Protein AF-A0AAD8EGA9-F1 (afdb_monomer)

pLDDT: mean 90.14, std 10.56, range [43.75, 97.94]

Sequence (201 aa):
MISPEEFQRQKNQILDGIDLSRKGCIDDPIQELVELINTEDDFVTTSSCSGRVILFCEDIVNGKRKKGCKWLYTTHENVKDDDLLRSIQPNEGNNVLKFEPMILHVQCRTLEKAKLMHTCALESGFRNSGITLGKHGKIILAIRSCMGLEVPLTEDGNTLVSNEYLKYLTKKANEKMEENKTRTERFFSNLKSSVEKKEQE

Solvent-accessible surface area (backbone atoms only — not comparable to full-atom values): 11018 Å² total; per-residue (Å²): 120,52,51,72,69,60,45,48,53,53,41,50,57,53,71,76,43,81,64,84,55,96,80,54,62,81,45,77,94,36,40,69,52,52,52,56,44,51,70,39,92,55,38,29,70,77,48,76,46,63,25,36,42,35,32,30,26,54,46,69,56,93,90,38,74,57,90,75,72,48,71,60,40,76,40,77,61,78,68,51,59,68,60,56,62,70,42,64,50,31,81,58,39,24,31,31,42,35,38,43,52,38,38,40,33,32,40,28,46,45,70,68,60,40,49,51,55,48,50,34,33,41,79,27,64,22,72,64,38,50,77,45,81,49,74,91,54,41,33,37,37,36,44,27,52,85,64,70,46,76,44,79,42,20,52,93,53,35,70,80,62,53,75,69,53,49,45,52,48,36,52,55,49,32,54,49,52,52,54,40,48,54,32,48,54,45,27,44,52,46,44,51,57,62,53,58,55,60,79,78,108

InterPro domains:
  IPR003827 tRNA wybutosine-synthesizing protein [PF02676] (10-192)
  IPR036602 tRNA wybutosine-synthesizing-like superfamily [G3DSA:3.30.1960.10] (2-195)
  IPR036602 tRNA wybutosine-synthesizing-like superfamily [SSF111278] (6-191)

Radius of gyration: 19.53 Å; Cα contacts (8 Å, |Δi|>4): 344; chains: 1; bounding box: 46×28×62 Å

Structure (mmCIF, N/CA/C/O backbone):
data_AF-A0AAD8EGA9-F1
#
_entry.id   AF-A0AAD8EGA9-F1
#
loop_
_atom_site.group_PDB
_atom_site.id
_atom_site.type_symbol
_atom_site.label_atom_id
_atom_site.label_alt_id
_atom_site.label_comp_id
_atom_site.label_asym_id
_atom_site.label_entity_id
_atom_site.label_seq_id
_atom_site.pdbx_PDB_ins_code
_atom_site.Cartn_x
_atom_site.Cartn_y
_atom_site.Cartn_z
_atom_site.occupancy
_atom_site.B_iso_or_equiv
_atom_site.auth_seq_id
_atom_site.auth_comp_id
_atom_site.auth_asym_id
_atom_site.auth_atom_id
_atom_site.pdbx_PDB_model_num
ATOM 1 N N . MET A 1 1 ? -23.172 6.600 18.211 1.00 68.62 1 MET A N 1
ATOM 2 C CA . MET A 1 1 ? -22.097 5.609 17.981 1.00 68.62 1 MET A CA 1
ATOM 3 C C . MET A 1 1 ? -22.755 4.271 17.693 1.00 68.62 1 MET A C 1
ATOM 5 O O . MET A 1 1 ? -23.866 4.072 18.169 1.00 68.62 1 MET A O 1
ATOM 9 N N . ILE A 1 2 ? -22.140 3.418 16.872 1.00 85.44 2 ILE A N 1
ATOM 10 C CA . ILE A 1 2 ? -22.698 2.104 16.515 1.00 85.44 2 ILE A CA 1
ATOM 11 C C . ILE A 1 2 ? -22.631 1.191 17.753 1.00 85.44 2 ILE A C 1
ATOM 13 O O . ILE A 1 2 ? -21.631 1.221 18.474 1.00 85.44 2 ILE A O 1
ATOM 17 N N . SER A 1 3 ? -23.695 0.433 18.042 1.00 89.69 3 SER A N 1
ATOM 18 C CA . SER A 1 3 ? -23.687 -0.522 19.158 1.00 89.69 3 SER A CA 1
ATOM 19 C C . SER A 1 3 ? -22.729 -1.689 18.868 1.00 89.69 3 SER A C 1
ATOM 21 O O . SER A 1 3 ? -22.479 -1.988 17.700 1.00 89.69 3 SER A O 1
ATOM 23 N N . PRO A 1 4 ? -22.186 -2.370 19.895 1.00 92.38 4 PRO A N 1
ATOM 24 C CA . PRO A 1 4 ? -21.345 -3.553 19.690 1.00 92.38 4 PRO A CA 1
ATOM 25 C C . PRO A 1 4 ? -22.005 -4.621 18.807 1.00 92.38 4 PRO A C 1
ATOM 27 O O . PRO A 1 4 ? -21.390 -5.090 17.857 1.00 92.38 4 PRO A O 1
ATOM 30 N N . GLU A 1 5 ? -23.282 -4.924 19.045 1.00 93.12 5 GLU A N 1
ATOM 31 C CA . GLU A 1 5 ? -24.051 -5.912 18.272 1.00 93.12 5 GLU A CA 1
ATOM 32 C C . GLU A 1 5 ? -24.205 -5.518 16.796 1.00 93.12 5 GLU A C 1
ATOM 34 O O . GLU A 1 5 ? -24.007 -6.333 15.895 1.00 93.12 5 GLU A O 1
ATOM 39 N N . GLU A 1 6 ? -24.525 -4.247 16.536 1.00 92.81 6 GLU A N 1
ATOM 40 C CA . GLU A 1 6 ? -24.660 -3.728 15.175 1.00 92.81 6 GLU A CA 1
ATOM 41 C C . GLU A 1 6 ? -23.317 -3.762 14.440 1.00 92.81 6 GLU A C 1
ATOM 43 O O . GLU A 1 6 ? -23.258 -4.139 13.269 1.00 92.81 6 GLU A O 1
ATOM 48 N N . PHE A 1 7 ? -22.230 -3.399 15.125 1.00 94.75 7 PHE A N 1
ATOM 49 C CA . PHE A 1 7 ? -20.890 -3.458 14.554 1.00 94.75 7 PHE A CA 1
ATOM 50 C C . PHE A 1 7 ? -20.480 -4.896 14.243 1.00 94.75 7 PHE A C 1
ATOM 52 O O . PHE A 1 7 ? -20.003 -5.155 13.142 1.00 94.75 7 PHE A O 1
ATOM 59 N N . GLN A 1 8 ? -20.728 -5.836 15.159 1.00 94.62 8 GLN A N 1
ATOM 60 C CA . GLN A 1 8 ? -20.412 -7.245 14.948 1.00 94.62 8 GLN A CA 1
ATOM 61 C C . GLN A 1 8 ? -21.170 -7.817 13.747 1.00 94.62 8 GLN A C 1
ATOM 63 O O . GLN A 1 8 ? -20.594 -8.534 12.930 1.00 94.62 8 GLN A O 1
ATOM 68 N N . ARG A 1 9 ? -22.446 -7.446 13.577 1.00 94.00 9 ARG A N 1
ATOM 69 C CA . ARG A 1 9 ? -23.220 -7.827 12.390 1.00 94.00 9 ARG A CA 1
ATOM 70 C C . ARG A 1 9 ? -22.583 -7.298 11.104 1.00 94.00 9 ARG A C 1
ATOM 72 O O . ARG A 1 9 ? -22.464 -8.046 10.139 1.00 94.00 9 ARG A O 1
ATOM 79 N N . GLN A 1 10 ? -22.168 -6.030 11.086 1.00 93.06 10 GLN A N 1
ATOM 80 C CA . GLN A 1 10 ? -21.488 -5.433 9.929 1.00 93.06 10 GLN A CA 1
ATOM 81 C C . GLN A 1 10 ? -20.131 -6.092 9.660 1.00 93.06 10 GLN A C 1
ATOM 83 O O . GLN A 1 10 ? -19.791 -6.333 8.505 1.00 93.06 10 GLN A O 1
ATOM 88 N N . LYS A 1 11 ? -19.374 -6.407 10.714 1.00 95.00 11 LYS A N 1
ATOM 89 C CA . LYS A 1 11 ? -18.094 -7.111 10.635 1.00 95.00 11 LYS A CA 1
ATOM 90 C C . LYS A 1 11 ? -18.261 -8.486 9.992 1.00 95.00 11 LYS A C 1
ATOM 92 O O . LYS A 1 11 ? -17.593 -8.751 9.000 1.00 95.00 11 LYS A O 1
ATOM 97 N N . ASN A 1 12 ? -19.204 -9.299 10.468 1.00 93.94 12 ASN A N 1
ATOM 98 C CA . ASN A 1 12 ? -19.485 -10.613 9.883 1.00 93.94 12 ASN A CA 1
ATOM 99 C C . ASN A 1 12 ? -19.883 -10.493 8.404 1.00 93.94 12 ASN A C 1
ATOM 101 O O . ASN A 1 12 ? -19.319 -11.177 7.565 1.00 93.94 12 ASN A O 1
ATOM 105 N N . GLN A 1 13 ? -20.757 -9.541 8.054 1.00 93.31 13 GLN A N 1
ATOM 106 C CA . GLN A 1 13 ? -21.137 -9.301 6.654 1.00 93.31 13 GLN A CA 1
ATOM 107 C C . GLN A 1 13 ? -19.953 -8.946 5.744 1.00 93.31 13 GLN A C 1
ATOM 109 O O . GLN A 1 13 ? -19.972 -9.285 4.564 1.00 93.31 13 GLN A O 1
ATOM 114 N N . ILE A 1 14 ? -18.953 -8.226 6.261 1.00 92.50 14 ILE A N 1
ATOM 115 C CA . ILE A 1 14 ? -17.747 -7.877 5.501 1.00 92.50 14 ILE A CA 1
ATOM 116 C C . ILE A 1 14 ? -16.839 -9.100 5.347 1.00 92.50 14 ILE A C 1
ATOM 118 O O . ILE A 1 14 ? -16.346 -9.337 4.248 1.00 92.50 14 ILE A O 1
ATOM 122 N N . LEU A 1 15 ? -16.635 -9.867 6.421 1.00 91.94 15 LEU A N 1
ATOM 123 C CA . LEU A 1 15 ? -15.761 -11.046 6.425 1.00 91.94 15 LEU A CA 1
ATOM 124 C C . LEU A 1 15 ? -16.333 -12.216 5.610 1.00 91.94 15 LEU A C 1
ATOM 126 O O . LEU A 1 15 ? -15.569 -12.931 4.972 1.00 91.94 15 LEU A O 1
ATOM 130 N N . ASP A 1 16 ? -17.658 -12.363 5.576 1.00 91.25 16 ASP A N 1
ATOM 131 C CA . ASP 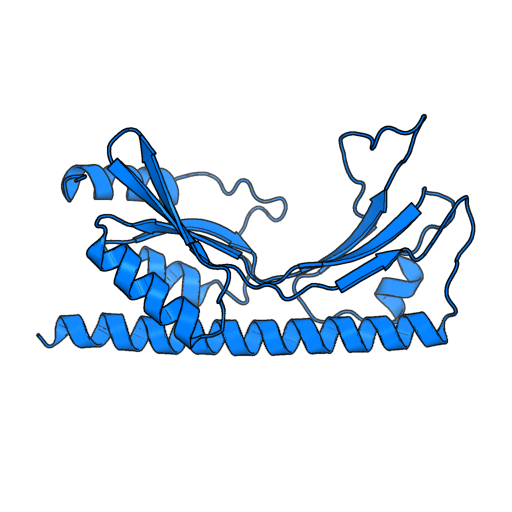A 1 16 ? -18.367 -13.346 4.742 1.00 91.25 16 ASP A CA 1
ATOM 132 C C . ASP A 1 16 ? -18.458 -12.908 3.264 1.00 91.25 16 ASP A C 1
ATOM 134 O O . ASP A 1 16 ? -18.928 -13.655 2.401 1.00 91.25 16 ASP A O 1
ATOM 138 N N . GLY A 1 17 ? -18.062 -11.668 2.965 1.00 85.94 17 GLY A N 1
ATOM 139 C CA . GLY A 1 17 ? -18.082 -11.102 1.625 1.00 85.94 17 GLY A CA 1
ATOM 140 C C . GLY A 1 17 ? -17.042 -11.730 0.696 1.00 85.94 17 GLY A C 1
ATOM 141 O O . GLY A 1 17 ? -16.005 -12.236 1.115 1.00 85.94 17 GLY A O 1
ATOM 142 N N . ILE A 1 18 ? -17.303 -11.655 -0.610 1.00 82.12 18 ILE A N 1
ATOM 143 C CA . ILE A 1 18 ? -16.347 -12.087 -1.636 1.00 82.12 18 ILE A CA 1
ATOM 144 C C . ILE A 1 18 ? -15.268 -11.011 -1.800 1.00 82.12 18 ILE A C 1
ATOM 146 O O . ILE A 1 18 ? -15.584 -9.822 -1.880 1.00 82.12 18 ILE A O 1
ATOM 150 N N . ASP A 1 19 ? -14.005 -11.425 -1.909 1.00 80.50 19 ASP A N 1
ATOM 151 C CA . ASP A 1 19 ? -12.897 -10.527 -2.229 1.00 80.50 19 ASP A CA 1
ATOM 152 C C . ASP A 1 19 ? -13.083 -9.918 -3.632 1.00 80.50 19 ASP A C 1
ATOM 154 O O . ASP A 1 19 ? -13.113 -10.614 -4.648 1.00 80.50 19 ASP A O 1
ATOM 158 N N . LEU A 1 20 ? -13.236 -8.592 -3.678 1.00 81.44 20 LEU A N 1
ATOM 159 C CA . LEU A 1 20 ? -13.458 -7.823 -4.908 1.00 81.44 20 LEU A CA 1
ATOM 160 C C . LEU A 1 20 ? -12.156 -7.315 -5.550 1.00 81.44 20 LEU A C 1
ATOM 162 O O . LEU A 1 20 ? -12.199 -6.587 -6.548 1.00 81.44 20 LEU A O 1
ATOM 166 N N . SER A 1 21 ? -10.995 -7.624 -4.970 1.00 79.50 21 SER A N 1
ATOM 167 C CA . SER A 1 21 ? -9.699 -7.286 -5.550 1.00 79.50 21 SER A CA 1
ATOM 168 C C . SER A 1 21 ? -9.471 -8.056 -6.854 1.00 79.50 21 SER A C 1
ATOM 170 O O . SER A 1 21 ? -10.045 -9.113 -7.102 1.00 79.50 21 SER A O 1
ATOM 172 N N . ARG A 1 22 ? -8.578 -7.548 -7.713 1.00 75.12 22 ARG A N 1
ATOM 173 C CA . ARG A 1 22 ? -8.198 -8.262 -8.946 1.00 75.12 22 ARG A CA 1
ATOM 174 C C . ARG A 1 22 ? -7.492 -9.594 -8.668 1.00 75.12 22 ARG A C 1
ATOM 176 O O . ARG A 1 22 ? -7.529 -10.463 -9.530 1.00 75.12 22 ARG A O 1
ATOM 183 N N . LYS A 1 23 ? -6.829 -9.718 -7.510 1.00 78.62 23 LYS A N 1
ATOM 184 C CA . LYS A 1 23 ? -6.154 -10.947 -7.074 1.00 78.62 23 LYS A CA 1
ATOM 185 C C . LYS A 1 23 ? -7.173 -11.975 -6.566 1.00 78.62 23 LYS A C 1
ATOM 187 O O . LYS A 1 23 ? -6.957 -13.167 -6.743 1.00 78.62 23 LYS A O 1
ATOM 192 N N . GLY A 1 24 ? -8.286 -11.511 -5.989 1.00 79.94 24 GLY A N 1
ATOM 193 C CA . GLY A 1 24 ? -9.326 -12.360 -5.401 1.00 79.94 24 GLY A CA 1
ATOM 194 C C . GLY A 1 24 ? -8.915 -12.993 -4.069 1.00 79.94 24 GLY A C 1
ATOM 195 O O . GLY A 1 24 ? -9.603 -13.889 -3.587 1.00 79.94 24 GLY A O 1
ATOM 196 N N . CYS A 1 25 ? -7.793 -12.557 -3.496 1.00 83.38 25 CYS A N 1
ATOM 197 C CA . CYS A 1 25 ? -7.356 -12.915 -2.157 1.00 83.38 25 CYS A CA 1
ATOM 198 C C . CYS A 1 25 ? -6.483 -11.807 -1.554 1.00 83.38 25 CYS A C 1
ATOM 200 O O . CYS A 1 25 ? -5.950 -10.947 -2.265 1.00 83.38 25 CYS A O 1
ATOM 202 N N . ILE A 1 26 ? -6.299 -11.879 -0.235 1.00 85.88 26 ILE A N 1
ATOM 203 C CA . ILE A 1 26 ? -5.398 -11.008 0.521 1.00 85.88 26 ILE A CA 1
ATOM 204 C C . ILE A 1 26 ? -3.950 -11.215 0.043 1.00 85.88 26 ILE A C 1
ATOM 206 O O . ILE A 1 26 ? -3.543 -12.298 -0.387 1.00 85.88 26 ILE A O 1
ATOM 210 N N . ASP A 1 27 ? -3.158 -10.147 0.091 1.00 86.62 27 ASP A N 1
ATOM 211 C CA . ASP A 1 27 ? -1.734 -10.212 -0.212 1.00 86.62 27 ASP A CA 1
ATOM 212 C C . ASP A 1 27 ? -0.967 -10.888 0.931 1.00 86.62 27 ASP A C 1
ATOM 214 O O . ASP A 1 27 ? -1.004 -10.411 2.065 1.00 86.62 27 ASP A O 1
ATOM 218 N N . ASP A 1 28 ? -0.231 -11.954 0.613 1.00 87.81 28 ASP A N 1
ATOM 219 C CA . ASP A 1 28 ? 0.552 -12.763 1.553 1.00 87.81 28 ASP A CA 1
ATOM 220 C C . ASP A 1 28 ? 1.413 -11.901 2.509 1.00 87.81 28 ASP A C 1
ATOM 222 O O . ASP A 1 28 ? 1.370 -12.148 3.715 1.00 87.81 28 ASP A O 1
ATOM 226 N N . PRO A 1 29 ? 2.100 -10.819 2.060 1.00 89.81 29 PRO A N 1
ATOM 227 C CA . PRO A 1 29 ? 2.912 -9.978 2.949 1.00 89.81 29 PRO A CA 1
ATOM 228 C C . PRO A 1 29 ? 2.148 -9.239 4.058 1.00 89.81 29 PRO A C 1
ATOM 230 O O . PRO A 1 29 ? 2.772 -8.732 4.986 1.00 89.81 29 PRO A O 1
ATOM 233 N N . ILE A 1 30 ? 0.822 -9.111 3.954 1.00 94.06 30 ILE A N 1
ATOM 234 C CA . ILE A 1 30 ? -0.017 -8.432 4.956 1.00 94.06 30 ILE A CA 1
ATOM 235 C C . ILE A 1 30 ? -1.091 -9.341 5.545 1.00 94.06 30 ILE A C 1
ATOM 237 O O . ILE A 1 30 ? -1.948 -8.853 6.281 1.00 94.06 30 ILE A O 1
ATOM 241 N N . GLN A 1 31 ? -1.061 -10.638 5.239 1.00 94.00 31 GLN A N 1
ATOM 242 C CA . GLN A 1 31 ? -2.071 -11.581 5.701 1.00 94.00 31 GLN A CA 1
ATOM 243 C C . GLN A 1 31 ? -2.181 -11.578 7.232 1.00 94.00 31 GLN A C 1
ATOM 245 O O . GLN A 1 31 ? -3.258 -11.304 7.757 1.00 94.00 31 GLN A O 1
ATOM 250 N N . GLU A 1 32 ? -1.064 -11.748 7.945 1.00 94.94 32 GLU A N 1
ATOM 251 C CA . GLU A 1 32 ? -1.043 -11.740 9.418 1.00 94.94 32 GLU A CA 1
ATOM 252 C C . GLU A 1 32 ? -1.551 -10.416 10.010 1.00 94.94 32 GLU A C 1
ATOM 254 O O . GLU A 1 32 ? -2.235 -10.393 11.033 1.00 94.94 32 GLU A O 1
ATOM 259 N N . LEU A 1 33 ? -1.253 -9.289 9.357 1.00 96.25 33 LEU A N 1
ATOM 260 C CA . LEU A 1 33 ? -1.732 -7.976 9.785 1.00 96.25 33 LEU A CA 1
ATOM 261 C C . LEU A 1 33 ? -3.250 -7.850 9.626 1.00 96.25 33 LEU A C 1
ATOM 263 O O . LEU A 1 33 ? -3.921 -7.324 10.514 1.00 96.25 33 LEU A O 1
ATOM 267 N N . VAL A 1 34 ? -3.792 -8.313 8.500 1.00 96.00 34 VAL A N 1
ATOM 268 C CA . VAL A 1 34 ? -5.235 -8.305 8.241 1.00 96.00 34 VAL A CA 1
ATOM 269 C C . VAL A 1 34 ? -5.958 -9.236 9.216 1.00 96.00 34 VAL A C 1
ATOM 271 O O . VAL A 1 34 ? -6.985 -8.849 9.773 1.00 96.00 34 VAL A O 1
ATOM 274 N N . GLU A 1 35 ? -5.405 -10.418 9.482 1.00 95.19 35 GLU A N 1
ATOM 275 C CA . GLU A 1 35 ? -5.934 -11.376 10.458 1.00 95.19 35 GLU A CA 1
ATOM 276 C C . GLU A 1 35 ? -5.925 -10.808 11.882 1.00 95.19 35 GLU A C 1
ATOM 278 O O . GLU A 1 35 ? -6.952 -10.866 12.562 1.00 95.19 35 GLU A O 1
ATOM 283 N N . LEU A 1 36 ? -4.827 -10.173 12.311 1.00 95.44 36 LEU A N 1
ATOM 284 C CA . LEU A 1 36 ? -4.750 -9.483 13.602 1.00 95.44 36 LEU A CA 1
ATOM 285 C C . LEU A 1 36 ? -5.851 -8.422 13.722 1.00 95.44 36 LEU A C 1
ATOM 287 O O . LEU A 1 36 ? -6.603 -8.418 14.692 1.00 95.44 36 LEU A O 1
ATOM 291 N N . ILE A 1 37 ? -5.989 -7.547 12.718 1.00 96.56 37 ILE A N 1
ATOM 292 C CA . ILE A 1 37 ? -7.017 -6.494 12.720 1.00 96.56 37 ILE A CA 1
ATOM 293 C C . ILE A 1 37 ? -8.424 -7.097 12.792 1.00 96.56 37 ILE A C 1
ATOM 295 O O . ILE A 1 37 ? -9.274 -6.573 13.505 1.00 96.56 37 ILE A O 1
ATOM 299 N N . ASN A 1 38 ? -8.690 -8.170 12.048 1.00 95.94 38 ASN A N 1
ATOM 300 C CA . ASN A 1 38 ? -10.019 -8.776 11.979 1.00 95.94 38 ASN A CA 1
ATOM 301 C C . ASN A 1 38 ? -10.349 -9.667 13.178 1.00 95.94 38 ASN A C 1
ATOM 303 O O . ASN A 1 38 ? -11.527 -9.939 13.406 1.00 95.94 38 ASN A O 1
ATOM 307 N N . THR A 1 39 ? -9.360 -10.089 13.963 1.00 94.88 39 THR A N 1
ATOM 308 C CA . THR A 1 39 ? -9.599 -10.808 15.222 1.00 94.88 39 THR A CA 1
ATOM 309 C C . THR A 1 39 ? -10.158 -9.865 16.292 1.00 94.88 39 THR A C 1
ATOM 311 O O . THR A 1 39 ? -11.046 -10.249 17.042 1.00 94.88 39 THR A O 1
ATOM 314 N N . GLU A 1 40 ? -9.763 -8.592 16.275 1.00 94.81 40 GLU A N 1
ATOM 315 C CA . GLU A 1 40 ? -10.217 -7.577 17.231 1.00 94.81 40 GLU A CA 1
ATOM 316 C C . GLU A 1 40 ? -11.690 -7.173 17.065 1.00 94.81 40 GLU A C 1
ATOM 318 O O . GLU A 1 40 ? -12.111 -6.743 15.990 1.00 94.81 40 GLU A O 1
ATOM 323 N N . ASP A 1 41 ? -12.471 -7.177 18.146 1.00 93.69 41 ASP A N 1
ATOM 324 C CA . ASP A 1 41 ? -13.911 -6.841 18.142 1.00 93.69 41 ASP A CA 1
ATOM 325 C C . ASP A 1 41 ? -14.241 -5.430 17.630 1.00 93.69 41 ASP A C 1
ATOM 327 O O . ASP A 1 41 ? -15.351 -5.157 17.172 1.00 93.69 41 ASP A O 1
ATOM 331 N N . ASP A 1 42 ? -13.276 -4.514 17.694 1.00 95.31 42 ASP A N 1
ATOM 332 C CA . ASP A 1 42 ? -13.479 -3.097 17.393 1.00 95.31 42 ASP A CA 1
ATOM 333 C C . ASP A 1 42 ? -13.086 -2.687 15.975 1.00 95.31 42 ASP A C 1
ATOM 335 O O . ASP A 1 42 ? -13.235 -1.509 15.613 1.00 95.31 42 ASP A O 1
ATOM 339 N N . PHE A 1 43 ? -12.591 -3.635 15.180 1.00 96.50 43 PHE A N 1
ATOM 340 C CA . PHE A 1 43 ? -12.045 -3.383 13.857 1.00 96.50 43 PHE A CA 1
ATOM 341 C C . PHE A 1 43 ? -12.512 -4.420 12.834 1.00 96.50 43 PHE A C 1
ATOM 343 O O . PHE A 1 43 ? -12.804 -5.572 13.147 1.00 96.50 43 PHE A O 1
ATOM 350 N N . VAL A 1 44 ? -12.587 -3.984 11.577 1.00 97.12 44 VAL A N 1
ATOM 351 C CA . VAL A 1 44 ? -12.719 -4.876 10.424 1.00 97.12 44 VAL A CA 1
ATOM 352 C C . VAL A 1 44 ? -12.101 -4.232 9.188 1.00 97.12 44 VAL A C 1
ATOM 354 O O . VAL A 1 44 ? -12.363 -3.066 8.877 1.00 97.12 44 VAL A O 1
ATOM 357 N N . THR A 1 45 ? -11.259 -4.966 8.467 1.00 96.81 45 THR A N 1
ATOM 358 C CA . THR A 1 45 ? -10.695 -4.522 7.191 1.00 96.81 45 THR A CA 1
ATOM 359 C C . THR A 1 45 ? -11.763 -4.565 6.103 1.00 96.81 45 THR A C 1
ATOM 361 O O . THR A 1 45 ? -12.416 -5.580 5.904 1.00 96.81 45 THR A O 1
ATOM 364 N N . THR A 1 46 ? -11.921 -3.470 5.366 1.00 94.31 46 THR A N 1
ATOM 365 C CA . THR A 1 46 ? -12.866 -3.350 4.237 1.00 94.31 46 THR A CA 1
ATOM 366 C C . THR A 1 46 ? -12.180 -3.422 2.875 1.00 94.31 46 THR A C 1
ATOM 368 O O . THR A 1 46 ? -12.822 -3.712 1.872 1.00 94.31 46 THR A O 1
ATOM 371 N N . SER A 1 47 ? -10.879 -3.133 2.829 1.00 92.50 47 SER A N 1
ATOM 372 C CA . SER A 1 47 ? -10.025 -3.337 1.658 1.00 92.50 47 SER A CA 1
ATOM 373 C C . SER A 1 47 ? -8.560 -3.261 2.077 1.00 92.50 47 SER A C 1
ATOM 375 O O . SER A 1 47 ? -8.228 -2.462 2.963 1.00 92.50 47 SER A O 1
ATOM 377 N N . SER A 1 48 ? -7.695 -3.991 1.384 1.00 93.69 48 SER A N 1
ATOM 378 C CA . SER A 1 48 ? -6.261 -4.035 1.657 1.00 93.69 48 SER A CA 1
ATOM 379 C C . SER A 1 48 ? -5.440 -4.224 0.381 1.00 93.69 48 SER A C 1
ATOM 381 O O . SER A 1 48 ? -5.909 -4.838 -0.573 1.00 93.69 48 SER A O 1
ATOM 383 N N . CYS A 1 49 ? -4.216 -3.701 0.368 1.00 94.00 49 CYS A N 1
ATOM 384 C CA . CYS A 1 49 ? -3.172 -4.029 -0.605 1.00 94.00 49 CYS A CA 1
ATOM 385 C C . CYS A 1 49 ? -1.814 -3.859 0.078 1.00 94.00 49 CYS A C 1
ATOM 387 O O . CYS A 1 49 ? -1.609 -2.846 0.755 1.00 94.00 49 CYS A O 1
ATOM 389 N N . SER A 1 50 ? -0.900 -4.819 -0.090 1.00 94.44 50 SER A N 1
ATOM 390 C CA . SER A 1 50 ? 0.433 -4.797 0.541 1.00 94.44 50 SER A CA 1
ATOM 391 C C . SER A 1 50 ? 1.369 -3.737 -0.043 1.00 94.44 50 SER A C 1
ATOM 393 O O . SER A 1 50 ? 2.372 -3.383 0.572 1.00 94.44 50 SER A O 1
ATOM 395 N N . GLY A 1 51 ? 1.019 -3.185 -1.201 1.00 94.38 51 GLY A N 1
ATOM 396 C CA . GLY A 1 51 ? 1.884 -2.352 -2.022 1.00 94.38 51 GLY A CA 1
ATOM 397 C C . GLY A 1 51 ? 2.299 -3.106 -3.279 1.00 94.38 51 GLY A C 1
ATOM 398 O O . GLY A 1 51 ? 2.377 -4.331 -3.296 1.00 94.38 51 GLY A O 1
ATOM 399 N N . ARG A 1 52 ? 2.497 -2.375 -4.369 1.00 94.75 52 ARG A N 1
ATOM 400 C CA . ARG A 1 52 ? 2.696 -2.970 -5.688 1.00 94.75 52 ARG A CA 1
ATOM 401 C C . ARG A 1 52 ? 3.517 -2.093 -6.601 1.00 94.75 52 ARG A C 1
ATOM 403 O O . ARG A 1 52 ? 3.463 -0.864 -6.526 1.00 94.75 52 ARG A O 1
ATOM 410 N N . VAL A 1 53 ? 4.188 -2.747 -7.535 1.00 96.31 53 VAL A N 1
ATOM 411 C CA . VAL A 1 53 ? 4.726 -2.109 -8.730 1.00 96.31 53 VAL A CA 1
ATOM 412 C C . VAL A 1 53 ? 3.881 -2.535 -9.919 1.00 96.31 53 VAL A C 1
ATOM 414 O O . VAL A 1 53 ? 3.639 -3.723 -10.124 1.00 96.31 53 VAL A O 1
ATOM 417 N N . ILE A 1 54 ? 3.422 -1.559 -10.694 1.00 94.94 54 ILE A N 1
ATOM 418 C CA . ILE A 1 54 ? 2.600 -1.764 -11.882 1.00 94.94 54 ILE A CA 1
ATOM 419 C C . ILE A 1 54 ? 3.259 -1.057 -13.059 1.00 94.94 54 ILE A C 1
ATOM 421 O O . ILE A 1 54 ? 3.678 0.092 -12.943 1.00 94.94 54 ILE A O 1
ATOM 425 N N . LEU A 1 55 ? 3.284 -1.726 -14.205 1.00 94.44 55 LEU A N 1
ATOM 426 C CA . LEU A 1 55 ? 3.448 -1.088 -15.503 1.00 94.44 55 LEU A CA 1
ATOM 427 C C . LEU A 1 55 ? 2.090 -1.081 -16.196 1.00 94.44 55 LEU A C 1
ATOM 429 O O . LEU A 1 55 ? 1.473 -2.138 -16.361 1.00 94.44 55 LEU A O 1
ATOM 433 N N . PHE A 1 56 ? 1.615 0.089 -16.598 1.00 92.12 56 PHE A N 1
ATOM 434 C CA . PHE A 1 56 ? 0.322 0.212 -17.259 1.00 92.12 56 PHE A CA 1
ATOM 435 C C . PHE A 1 56 ? 0.356 1.178 -18.435 1.00 92.12 56 PHE A C 1
ATOM 437 O O . PHE A 1 56 ? 1.186 2.081 -18.470 1.00 92.12 56 PHE A O 1
ATOM 444 N N . CYS A 1 57 ? -0.573 0.996 -19.370 1.00 89.06 57 CYS A N 1
ATOM 445 C CA . CYS A 1 57 ? -0.753 1.877 -20.518 1.00 89.06 57 CYS A CA 1
ATOM 446 C C . CYS A 1 57 ? -1.737 3.001 -20.175 1.00 89.06 57 CYS A C 1
ATOM 448 O O . CYS A 1 57 ? -2.914 2.745 -19.888 1.00 89.06 57 CYS A O 1
ATOM 450 N N . GLU A 1 58 ? -1.283 4.249 -20.260 1.00 81.62 58 GLU A N 1
ATOM 451 C CA . GLU A 1 58 ? -2.156 5.410 -20.387 1.00 81.62 58 GLU A CA 1
ATOM 452 C C . GLU A 1 58 ? -2.529 5.614 -21.859 1.00 81.62 58 GLU A C 1
ATOM 454 O O . GLU A 1 58 ? -1.813 6.241 -22.635 1.00 81.62 58 GLU A O 1
ATOM 459 N N . ASP A 1 59 ? -3.697 5.104 -22.245 1.00 70.56 59 ASP A N 1
ATOM 460 C CA . ASP A 1 59 ? -4.312 5.439 -23.528 1.00 70.56 59 ASP A CA 1
ATOM 461 C C . ASP A 1 59 ? -4.883 6.867 -23.460 1.00 70.56 59 ASP A C 1
ATOM 463 O O . ASP A 1 59 ? -5.987 7.087 -22.935 1.00 70.56 59 ASP A O 1
ATOM 467 N N . ILE A 1 60 ? -4.158 7.843 -24.011 1.00 63.00 60 ILE A N 1
ATOM 468 C CA . ILE A 1 60 ? -4.684 9.188 -24.271 1.00 63.00 60 ILE A CA 1
ATOM 469 C C . ILE A 1 60 ? -5.259 9.202 -25.690 1.00 63.00 60 ILE A C 1
ATOM 471 O O . ILE A 1 60 ? -4.548 9.405 -26.667 1.00 63.00 60 ILE A O 1
ATOM 475 N N . VAL A 1 61 ? -6.573 9.007 -25.821 1.00 57.78 61 VAL A N 1
ATOM 476 C CA . VAL A 1 61 ? -7.266 9.183 -27.109 1.00 57.78 61 VAL A CA 1
ATOM 477 C C . VAL A 1 61 ? -8.047 10.491 -27.060 1.00 57.78 61 VAL A C 1
ATOM 479 O O . VAL A 1 61 ? -8.921 10.665 -26.211 1.00 57.78 61 VAL A O 1
ATOM 482 N N . ASN A 1 62 ? -7.739 11.427 -27.964 1.00 52.72 62 ASN A N 1
ATOM 483 C CA . ASN A 1 62 ? -8.396 12.741 -28.059 1.00 52.72 62 ASN A CA 1
ATOM 484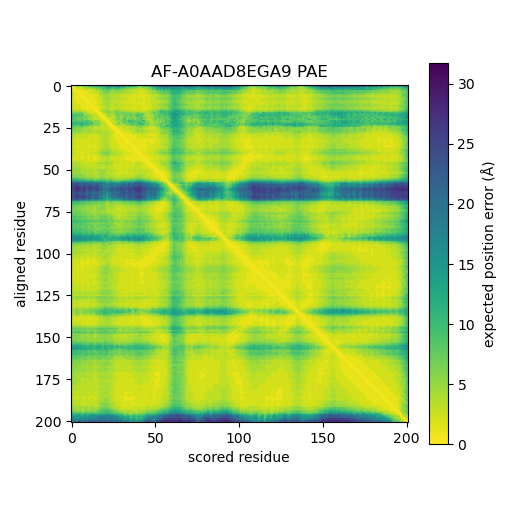 C C . ASN A 1 62 ? -8.399 13.533 -26.732 1.00 52.72 62 ASN A C 1
ATOM 486 O O . ASN A 1 62 ? -9.419 14.105 -26.342 1.00 52.72 62 ASN A O 1
ATOM 490 N N . GLY A 1 63 ? -7.282 13.517 -25.994 1.00 55.75 63 GLY A N 1
ATOM 491 C CA . GLY A 1 63 ? -7.139 14.240 -24.721 1.00 55.75 63 GLY A CA 1
ATOM 492 C C . GLY A 1 63 ? -7.963 13.670 -23.557 1.00 55.75 63 GLY A C 1
ATOM 493 O O . GLY A 1 63 ? -8.044 14.295 -22.500 1.00 55.75 63 GLY A O 1
ATOM 494 N N . LYS A 1 64 ? -8.582 12.492 -23.721 1.00 53.16 64 LYS A N 1
ATOM 495 C CA . LYS A 1 64 ? -9.314 11.793 -22.659 1.00 53.16 64 LYS A CA 1
ATOM 496 C C . LYS A 1 64 ? -8.645 10.457 -22.357 1.00 53.16 64 LYS A C 1
ATOM 498 O O . LYS A 1 64 ? -8.487 9.619 -23.241 1.00 53.16 64 LYS A O 1
ATOM 503 N N . ARG A 1 65 ? -8.310 10.245 -21.081 1.00 59.97 65 ARG A N 1
ATOM 504 C CA . ARG A 1 65 ? -7.868 8.941 -20.569 1.00 59.97 65 ARG A CA 1
ATOM 505 C C . ARG A 1 65 ? -8.992 7.922 -20.771 1.00 59.97 65 ARG A C 1
ATOM 507 O O . ARG A 1 65 ? -10.100 8.128 -20.261 1.00 59.97 65 ARG A O 1
ATOM 514 N N . LYS A 1 66 ? -8.743 6.839 -21.516 1.00 59.19 66 LYS A N 1
ATOM 515 C CA . LYS A 1 66 ? -9.724 5.747 -21.640 1.00 59.19 66 LYS A CA 1
ATOM 516 C C . LYS A 1 66 ? -10.016 5.130 -20.269 1.00 59.19 66 LYS A C 1
ATOM 518 O O . LYS A 1 66 ? -9.128 4.936 -19.441 1.00 59.19 66 LYS A O 1
ATOM 523 N N . LYS A 1 67 ? -11.285 4.780 -20.037 1.00 52.41 67 LYS A N 1
ATOM 524 C CA . LYS A 1 67 ? -11.685 3.971 -18.878 1.00 52.41 67 LYS A CA 1
ATOM 525 C C . LYS A 1 67 ? -11.219 2.534 -19.109 1.00 52.41 67 LYS A C 1
ATOM 527 O O . LYS A 1 67 ? -11.676 1.900 -20.052 1.00 52.41 67 LYS A O 1
ATOM 532 N N . GLY A 1 68 ? -10.342 2.041 -18.239 1.00 60.91 68 GLY A N 1
ATOM 533 C CA . GLY A 1 68 ? -9.745 0.709 -18.361 1.00 60.91 68 GLY A CA 1
ATOM 534 C C . GLY A 1 68 ? -8.255 0.811 -18.647 1.00 60.91 68 GLY A C 1
ATOM 535 O O . GLY A 1 68 ? -7.811 0.593 -19.764 1.00 60.91 68 GLY A O 1
ATOM 536 N N . CYS A 1 69 ? -7.495 1.183 -17.621 1.00 72.25 69 CYS A N 1
ATOM 537 C CA . CYS A 1 69 ? -6.042 1.205 -17.670 1.00 72.25 69 CYS A CA 1
ATOM 538 C C . CYS A 1 69 ? -5.521 -0.234 -17.863 1.00 72.25 69 CYS A C 1
ATOM 540 O O . CYS A 1 69 ? -5.755 -1.087 -16.995 1.00 72.25 69 CYS A O 1
ATOM 542 N N . LYS A 1 70 ? -4.894 -0.523 -19.012 1.00 86.44 70 LYS A N 1
ATOM 543 C CA . LYS A 1 70 ? -4.347 -1.851 -19.336 1.00 86.44 70 LYS A CA 1
ATOM 544 C C . LYS A 1 70 ? -3.087 -2.069 -18.505 1.00 86.44 70 LYS A C 1
ATOM 546 O O . LYS A 1 70 ? -2.156 -1.279 -18.596 1.00 86.44 70 LYS A O 1
ATOM 551 N N . TRP A 1 71 ? -3.061 -3.110 -17.676 1.00 89.38 71 TRP A N 1
ATOM 552 C CA . TRP A 1 71 ? -1.867 -3.470 -16.907 1.00 89.38 71 TRP A CA 1
ATOM 553 C C . TRP A 1 71 ? -1.017 -4.417 -17.744 1.00 89.38 71 TRP A C 1
ATOM 555 O O . TRP A 1 71 ? -1.492 -5.481 -18.135 1.00 89.38 71 TRP A O 1
ATOM 565 N N . LEU A 1 72 ? 0.214 -4.009 -18.028 1.00 90.88 72 LEU A N 1
ATOM 566 C CA . LEU A 1 72 ? 1.205 -4.819 -18.733 1.00 90.88 72 LEU A CA 1
ATOM 567 C C . LEU A 1 72 ? 1.969 -5.718 -17.761 1.00 90.88 72 LEU A C 1
ATOM 569 O O . LEU A 1 72 ? 2.307 -6.848 -18.089 1.00 90.88 72 LEU A O 1
ATOM 573 N N . TYR A 1 73 ? 2.206 -5.217 -16.549 1.00 92.94 73 TYR A N 1
ATOM 574 C CA . TYR A 1 73 ? 2.894 -5.933 -15.485 1.00 92.94 73 TYR A CA 1
ATOM 575 C C . TYR A 1 73 ? 2.374 -5.478 -14.129 1.00 92.94 73 TYR A C 1
ATOM 577 O O . TYR A 1 73 ? 2.073 -4.301 -13.938 1.00 92.94 73 TYR A O 1
ATOM 585 N N . THR A 1 74 ? 2.274 -6.404 -13.181 1.00 93.62 74 THR A N 1
ATOM 586 C CA . THR A 1 74 ? 1.951 -6.102 -11.788 1.00 93.62 74 THR A CA 1
ATOM 587 C C . THR A 1 74 ? 2.661 -7.096 -10.884 1.00 93.62 74 THR A C 1
ATOM 589 O O . THR A 1 74 ? 2.674 -8.293 -11.160 1.00 93.62 74 THR A O 1
ATOM 592 N N . THR A 1 75 ? 3.221 -6.609 -9.785 1.00 93.56 75 THR A N 1
ATOM 593 C CA . THR A 1 75 ? 3.822 -7.441 -8.742 1.00 93.56 75 THR A CA 1
ATOM 594 C C . THR A 1 75 ? 3.589 -6.810 -7.375 1.00 93.56 75 THR A C 1
ATOM 596 O O . THR A 1 75 ? 3.564 -5.585 -7.259 1.00 93.56 75 THR A O 1
ATOM 599 N N . HIS A 1 76 ? 3.428 -7.652 -6.356 1.00 91.81 76 HIS A N 1
ATOM 600 C CA . HIS A 1 76 ? 3.405 -7.259 -4.941 1.00 91.81 76 HIS A CA 1
ATOM 601 C C . HIS A 1 76 ? 4.745 -7.567 -4.246 1.00 91.81 76 HIS A C 1
ATOM 603 O O . HIS A 1 76 ? 4.870 -7.419 -3.038 1.00 91.81 76 HIS A O 1
ATOM 609 N N . GLU A 1 77 ? 5.748 -7.967 -5.030 1.00 91.81 77 GLU A N 1
ATOM 610 C CA . GLU A 1 77 ? 7.096 -8.349 -4.607 1.00 91.81 77 GLU A CA 1
ATOM 611 C C . GLU A 1 77 ? 8.154 -7.538 -5.365 1.00 91.81 77 GLU A C 1
ATOM 613 O O . GLU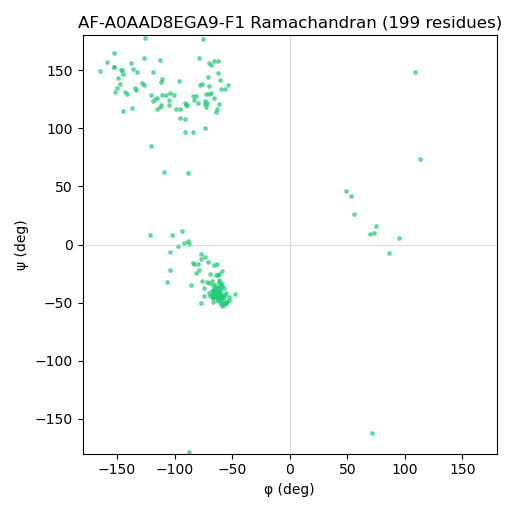 A 1 77 ? 7.839 -6.759 -6.271 1.00 91.81 77 GLU A O 1
ATOM 618 N N . ASN A 1 78 ? 9.429 -7.755 -5.034 1.00 92.00 78 ASN A N 1
ATOM 619 C CA . ASN A 1 78 ? 10.541 -7.129 -5.744 1.00 92.00 78 ASN A CA 1
ATOM 620 C C . ASN A 1 78 ? 10.513 -7.431 -7.251 1.00 92.00 78 ASN A C 1
ATOM 622 O O . ASN A 1 78 ? 10.365 -8.571 -7.697 1.00 92.00 78 ASN A O 1
ATOM 626 N N . VAL A 1 79 ? 10.706 -6.377 -8.036 1.00 93.06 79 VAL A N 1
ATOM 627 C CA . VAL A 1 79 ? 10.745 -6.390 -9.495 1.00 93.06 79 VAL A CA 1
ATOM 628 C C . VAL A 1 79 ? 12.087 -6.948 -9.964 1.00 93.06 79 VAL A C 1
ATOM 630 O O . VAL A 1 79 ? 13.142 -6.585 -9.433 1.00 93.06 79 VAL A O 1
ATOM 633 N N . LYS A 1 80 ? 12.056 -7.801 -10.990 1.00 93.50 80 LYS A N 1
ATOM 634 C CA . LYS A 1 80 ? 13.252 -8.259 -11.707 1.00 93.50 80 LYS A CA 1
ATOM 635 C C . LYS A 1 80 ? 13.454 -7.421 -12.962 1.00 93.50 80 LYS A C 1
ATOM 637 O O . LYS A 1 80 ? 12.491 -7.142 -13.675 1.00 93.50 80 LYS A O 1
ATOM 642 N N . ASP A 1 81 ? 14.708 -7.088 -13.260 1.00 91.62 81 ASP A N 1
ATOM 643 C CA . ASP A 1 81 ? 15.068 -6.286 -14.437 1.00 91.62 81 ASP A CA 1
ATOM 644 C C . ASP A 1 81 ? 14.484 -6.869 -15.732 1.00 91.62 81 ASP A C 1
ATOM 646 O O . ASP A 1 81 ? 13.846 -6.155 -16.505 1.00 91.62 81 ASP A O 1
ATOM 650 N N . ASP A 1 82 ? 14.650 -8.177 -15.937 1.00 91.31 82 ASP A N 1
ATOM 651 C CA . ASP A 1 82 ? 14.182 -8.875 -17.138 1.00 91.31 82 ASP A CA 1
ATOM 652 C C . ASP A 1 82 ? 12.658 -8.840 -17.295 1.00 91.31 82 ASP A C 1
ATOM 654 O O . ASP A 1 82 ? 12.156 -8.727 -18.414 1.00 91.31 82 ASP A O 1
ATOM 658 N N . ASP A 1 83 ? 11.918 -8.933 -16.189 1.00 91.94 83 ASP A N 1
ATOM 659 C CA . ASP A 1 83 ? 10.455 -8.933 -16.217 1.00 91.94 83 ASP A CA 1
ATOM 660 C C . ASP A 1 83 ? 9.933 -7.547 -16.599 1.00 91.94 83 ASP A C 1
ATOM 662 O O . ASP A 1 83 ? 9.038 -7.435 -17.440 1.00 91.94 83 ASP A O 1
ATOM 666 N N . LEU A 1 84 ? 10.540 -6.483 -16.058 1.00 90.62 84 LEU A N 1
ATOM 667 C CA . LEU A 1 84 ? 10.197 -5.112 -16.428 1.00 90.62 84 LEU A CA 1
ATOM 668 C C . LEU A 1 84 ? 10.511 -4.845 -17.906 1.00 90.62 84 LEU A C 1
ATOM 670 O O . LEU A 1 84 ? 9.650 -4.351 -18.630 1.00 90.62 84 LEU A O 1
ATOM 674 N N . LEU A 1 85 ? 11.707 -5.221 -18.368 1.00 90.56 85 LEU A N 1
ATOM 675 C CA . LEU A 1 85 ? 12.143 -5.039 -19.758 1.00 90.56 85 LEU A CA 1
ATOM 676 C C . LEU A 1 85 ? 11.211 -5.735 -20.759 1.00 90.56 85 LEU A C 1
ATOM 678 O O . LEU A 1 85 ? 10.841 -5.135 -21.765 1.00 90.56 85 LEU A O 1
ATOM 682 N N . ARG A 1 86 ? 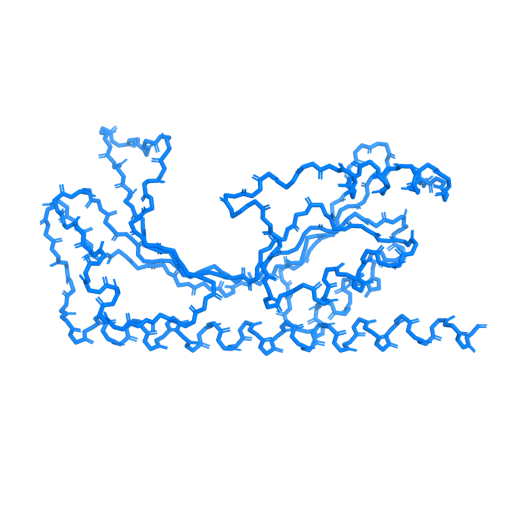10.799 -6.980 -20.482 1.00 92.06 86 ARG A N 1
ATOM 683 C CA . ARG A 1 86 ? 9.884 -7.747 -21.352 1.00 92.06 86 ARG A CA 1
ATOM 684 C C . ARG A 1 86 ? 8.461 -7.193 -21.369 1.00 92.06 86 ARG A C 1
ATOM 686 O O . ARG A 1 86 ? 7.729 -7.416 -22.331 1.00 92.06 86 ARG A O 1
ATOM 693 N N . SER A 1 87 ? 8.065 -6.507 -20.303 1.00 91.44 87 SER A N 1
ATOM 694 C CA . SER A 1 87 ? 6.702 -6.006 -20.144 1.00 91.44 87 SER A CA 1
ATOM 695 C C . SER A 1 87 ? 6.468 -4.668 -20.842 1.00 91.44 87 SER A C 1
ATOM 697 O O . SER A 1 87 ? 5.319 -4.293 -21.045 1.00 91.44 87 SER A O 1
ATOM 699 N N . ILE A 1 88 ? 7.523 -3.939 -21.221 1.00 90.69 88 ILE A N 1
ATOM 700 C CA . ILE A 1 88 ? 7.393 -2.665 -21.937 1.00 90.69 88 ILE A CA 1
ATOM 701 C C . ILE A 1 88 ? 6.934 -2.933 -23.372 1.00 90.69 88 ILE A C 1
ATOM 703 O O . ILE A 1 88 ? 7.603 -3.615 -24.142 1.00 90.69 88 ILE A O 1
ATOM 707 N N . GLN A 1 89 ? 5.798 -2.345 -23.736 1.00 87.25 89 GLN A N 1
ATOM 708 C CA . GLN A 1 89 ? 5.179 -2.436 -25.058 1.00 87.25 89 GLN A CA 1
ATOM 709 C C . GLN A 1 89 ? 5.043 -1.027 -25.661 1.00 87.25 89 GLN A C 1
ATOM 711 O O . GLN A 1 89 ? 4.000 -0.404 -25.484 1.00 87.25 89 GLN A O 1
ATOM 716 N N . PRO A 1 90 ? 6.072 -0.462 -26.324 1.00 82.75 90 PRO A N 1
ATOM 717 C CA . PRO A 1 90 ? 6.025 0.926 -26.805 1.00 82.75 90 PRO A CA 1
ATOM 718 C C . PRO A 1 90 ? 4.903 1.177 -27.814 1.00 82.75 90 PRO A C 1
ATOM 720 O O . PRO A 1 90 ? 4.335 2.259 -27.852 1.00 82.75 90 PRO A O 1
ATOM 723 N N . ASN A 1 91 ? 4.546 0.148 -28.586 1.00 82.25 91 ASN A N 1
ATOM 724 C CA . ASN A 1 91 ? 3.470 0.202 -29.574 1.00 82.25 91 ASN A CA 1
ATOM 725 C C . ASN A 1 91 ? 2.063 0.195 -28.947 1.00 82.25 91 ASN A C 1
ATOM 727 O O . ASN A 1 91 ? 1.081 0.408 -29.654 1.00 82.25 91 ASN A O 1
ATOM 731 N N . GLU A 1 92 ? 1.946 -0.073 -27.644 1.00 78.75 92 GLU A N 1
ATOM 732 C CA . GLU A 1 92 ? 0.677 -0.153 -26.920 1.00 78.75 92 GLU A CA 1
ATOM 733 C C . GLU A 1 92 ? 0.507 1.046 -25.973 1.00 78.75 92 GLU A C 1
ATOM 735 O O . GLU A 1 92 ? 0.420 0.896 -24.758 1.00 78.75 92 GLU A O 1
ATOM 740 N N . GLY A 1 93 ? 0.447 2.252 -26.541 1.00 82.50 93 GLY A N 1
ATOM 741 C CA . GLY A 1 93 ? 0.202 3.485 -25.788 1.00 82.50 93 GLY A CA 1
ATOM 742 C C . GLY A 1 93 ? 1.379 3.936 -24.914 1.00 82.50 93 GLY A C 1
ATOM 743 O O . GLY A 1 93 ? 2.530 3.534 -25.108 1.00 82.50 93 GLY A O 1
ATOM 744 N N . ASN A 1 94 ? 1.085 4.820 -23.957 1.00 88.81 94 ASN A N 1
ATOM 745 C CA . ASN A 1 94 ? 2.099 5.408 -23.084 1.00 88.81 94 ASN A CA 1
ATOM 746 C C . ASN A 1 94 ? 2.259 4.556 -21.825 1.00 88.81 94 ASN A C 1
ATOM 748 O O . ASN A 1 94 ? 1.390 4.534 -20.954 1.00 88.81 94 ASN A O 1
ATOM 752 N N . ASN A 1 95 ? 3.374 3.847 -21.716 1.00 92.12 95 ASN A N 1
ATOM 753 C CA . ASN A 1 95 ? 3.647 2.955 -20.603 1.00 92.12 95 ASN A CA 1
ATOM 754 C C . ASN A 1 95 ? 4.195 3.751 -19.430 1.00 92.12 95 ASN A C 1
ATOM 756 O O . ASN A 1 95 ? 5.222 4.418 -19.548 1.00 92.12 95 ASN A O 1
ATOM 760 N N . VAL A 1 96 ? 3.547 3.630 -18.279 1.00 93.75 96 VAL A N 1
ATOM 761 C CA . VAL A 1 96 ? 3.929 4.305 -17.041 1.00 93.75 96 VAL A CA 1
ATOM 762 C C . VAL A 1 96 ? 4.246 3.256 -15.987 1.00 93.75 96 VAL A C 1
ATOM 764 O O . VAL A 1 96 ? 3.421 2.393 -15.675 1.00 93.75 96 VAL A O 1
ATOM 767 N N . LEU A 1 97 ? 5.459 3.327 -15.441 1.00 95.81 97 LEU A N 1
ATOM 768 C CA . LEU A 1 97 ? 5.855 2.543 -14.280 1.00 95.81 97 LEU A CA 1
ATOM 769 C C . LEU A 1 97 ? 5.407 3.271 -13.022 1.00 95.81 97 LEU A C 1
ATOM 771 O O . LEU A 1 97 ? 5.755 4.435 -12.820 1.00 95.81 97 LEU A O 1
ATOM 775 N N . LYS A 1 98 ? 4.696 2.569 -12.146 1.00 96.12 98 LYS A N 1
ATOM 776 C CA . LYS A 1 98 ? 4.208 3.123 -10.893 1.00 96.12 98 LYS A CA 1
ATOM 777 C C . LYS A 1 98 ? 4.455 2.186 -9.723 1.00 96.12 98 LYS A C 1
ATOM 779 O O . LYS A 1 98 ? 4.156 1.002 -9.803 1.00 96.12 98 LYS A O 1
ATOM 784 N N . PHE A 1 99 ? 4.950 2.735 -8.621 1.00 97.06 99 PHE A N 1
ATOM 785 C CA . PHE A 1 99 ? 4.931 2.091 -7.311 1.00 97.06 99 PHE A CA 1
ATOM 786 C C . PHE A 1 99 ? 3.842 2.734 -6.455 1.00 97.06 99 PHE A C 1
ATOM 788 O O . PHE A 1 99 ? 3.802 3.961 -6.306 1.00 97.06 99 PHE A O 1
ATOM 795 N N . GLU A 1 100 ? 3.003 1.897 -5.858 1.00 95.44 100 GLU A N 1
ATOM 796 C CA . GLU A 1 100 ? 1.992 2.287 -4.882 1.00 95.44 100 GLU A CA 1
ATOM 797 C C . GLU A 1 100 ? 2.270 1.548 -3.562 1.00 95.44 100 GLU A C 1
ATOM 799 O O . GLU A 1 100 ? 2.444 0.331 -3.582 1.00 95.44 100 GLU A O 1
ATOM 804 N N . PRO A 1 101 ? 2.343 2.250 -2.419 1.00 95.75 101 PRO A N 1
ATOM 805 C CA . PRO A 1 101 ? 2.629 1.635 -1.127 1.00 95.75 101 PRO A CA 1
ATOM 806 C C . PRO A 1 101 ? 1.408 0.886 -0.582 1.00 95.75 101 PRO A C 1
ATOM 808 O O . PRO A 1 101 ? 0.315 0.951 -1.151 1.00 95.75 101 PRO A O 1
ATOM 811 N N . MET A 1 102 ? 1.585 0.233 0.567 1.00 96.06 102 MET A N 1
ATOM 812 C CA . MET A 1 102 ? 0.499 -0.403 1.302 1.00 96.06 102 MET A CA 1
ATOM 813 C C . MET A 1 102 ? -0.641 0.590 1.560 1.00 96.06 102 MET A C 1
ATOM 815 O O . MET A 1 102 ? -0.425 1.739 1.971 1.00 96.06 102 MET A O 1
ATOM 819 N N . ILE A 1 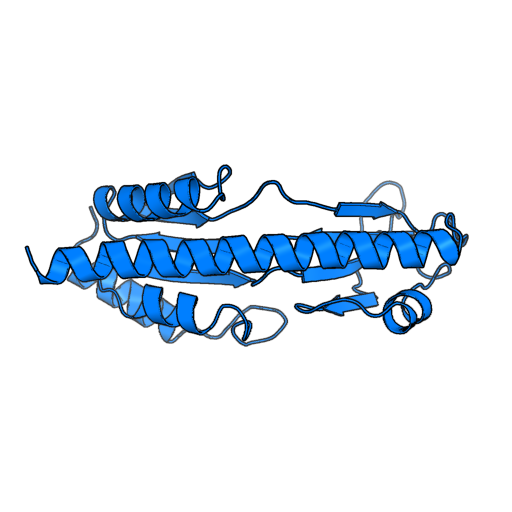103 ? -1.868 0.113 1.364 1.00 96.19 103 ILE A N 1
ATOM 820 C CA . ILE A 1 103 ? -3.090 0.819 1.733 1.00 96.19 103 ILE A CA 1
ATOM 821 C C . ILE A 1 103 ? -4.041 -0.130 2.452 1.00 96.19 103 ILE A C 1
ATOM 823 O O . ILE A 1 103 ? -4.304 -1.237 1.988 1.00 96.19 103 ILE A O 1
ATOM 827 N N . LEU A 1 104 ? -4.591 0.335 3.572 1.00 96.88 104 LEU A N 1
ATOM 828 C CA . LEU A 1 104 ? -5.633 -0.370 4.313 1.00 96.88 104 LEU A CA 1
ATOM 829 C C . LEU A 1 104 ? -6.806 0.571 4.562 1.00 96.88 104 LEU A C 1
ATOM 831 O O . LEU A 1 104 ? -6.618 1.735 4.919 1.00 96.88 104 LEU A O 1
ATOM 835 N N . HIS A 1 105 ? -8.019 0.049 4.423 1.00 97.44 105 HIS A N 1
ATOM 836 C CA . HIS A 1 105 ? -9.221 0.703 4.923 1.00 97.44 105 HIS A CA 1
ATOM 837 C C . HIS A 1 105 ? -9.825 -0.161 6.017 1.00 97.44 105 HIS A C 1
ATOM 839 O O . HIS A 1 105 ? -10.263 -1.281 5.758 1.00 97.44 105 HIS A O 1
ATOM 845 N N . VAL A 1 106 ? -9.877 0.376 7.229 1.00 97.75 106 VAL A N 1
ATOM 846 C CA . VAL A 1 106 ? -10.390 -0.312 8.412 1.00 97.75 106 VAL A CA 1
ATOM 847 C C . VAL A 1 106 ? -11.632 0.418 8.888 1.00 97.75 106 VAL A C 1
ATOM 849 O O . VAL A 1 106 ? -11.605 1.629 9.109 1.00 97.75 106 VAL A O 1
ATOM 852 N N . GLN A 1 107 ? -12.735 -0.303 9.038 1.00 97.06 107 GLN A N 1
ATOM 853 C CA . GLN A 1 107 ? -13.895 0.207 9.745 1.00 97.06 107 GLN A CA 1
ATOM 854 C C . GLN A 1 107 ? -13.673 0.025 11.250 1.00 97.06 107 GLN A C 1
ATOM 856 O O . GLN A 1 107 ? -13.349 -1.068 11.703 1.00 97.06 107 GLN A O 1
ATOM 861 N N . CYS A 1 108 ? -13.844 1.099 12.019 1.00 96.88 108 CYS A N 1
ATOM 862 C CA . CYS A 1 108 ? -13.663 1.105 13.470 1.00 96.88 108 CYS A CA 1
ATOM 863 C C . CYS A 1 108 ? -15.013 1.278 14.172 1.00 96.88 108 CYS A C 1
ATOM 865 O O . CYS A 1 108 ? -15.851 2.063 13.718 1.00 96.88 108 CYS A O 1
ATOM 867 N N . ARG A 1 109 ? -15.217 0.601 15.307 1.00 95.62 109 ARG A N 1
ATOM 868 C CA . ARG A 1 109 ? -16.467 0.717 16.076 1.00 95.62 109 ARG A CA 1
ATOM 869 C C . ARG A 1 109 ? -16.638 2.087 16.731 1.00 95.62 109 ARG A C 1
ATOM 871 O O . ARG A 1 109 ? -17.724 2.667 16.678 1.00 95.62 109 ARG A O 1
ATOM 878 N N . THR A 1 110 ? -15.576 2.610 17.349 1.00 95.19 110 THR A N 1
ATOM 879 C CA . THR A 1 110 ? -15.595 3.902 18.059 1.00 95.19 110 THR A CA 1
ATOM 880 C C . THR A 1 110 ? -14.499 4.842 17.575 1.00 95.19 110 THR A C 1
ATOM 882 O O . THR A 1 110 ? -13.496 4.429 16.985 1.00 95.19 110 THR A O 1
ATOM 885 N N . LEU A 1 111 ? -14.684 6.136 17.848 1.00 95.38 111 LEU A N 1
ATOM 886 C CA . LEU A 1 111 ? -13.680 7.144 17.529 1.00 95.38 111 LEU A CA 1
ATOM 887 C C . LEU A 1 111 ? -12.418 6.979 18.387 1.00 95.38 111 LEU A C 1
ATOM 889 O O . LEU A 1 111 ? -11.335 7.277 17.893 1.00 95.38 111 LEU A O 1
ATOM 893 N N . GLU A 1 112 ? -12.512 6.492 19.632 1.00 94.88 112 GLU A N 1
ATOM 894 C CA . GLU A 1 112 ? -11.308 6.227 20.436 1.00 94.88 112 GLU A CA 1
ATOM 895 C C . GLU A 1 112 ? -10.470 5.106 19.824 1.00 94.88 112 GLU A C 1
ATOM 897 O O . GLU A 1 112 ? -9.254 5.242 19.705 1.00 94.88 112 GLU A O 1
ATOM 902 N N . LYS A 1 113 ? -11.115 4.023 19.373 1.00 95.12 113 LYS A N 1
ATOM 903 C CA . LYS A 1 113 ? -10.427 2.902 18.722 1.00 95.12 113 LYS A CA 1
ATOM 904 C C . LYS A 1 113 ? -9.816 3.330 17.385 1.00 95.12 113 LYS A C 1
ATOM 906 O O . LYS A 1 113 ? -8.666 2.995 17.112 1.00 95.12 113 LYS A O 1
ATOM 911 N N . ALA A 1 114 ? -10.525 4.157 16.612 1.00 96.56 114 ALA A N 1
ATOM 912 C CA . ALA A 1 114 ? -9.983 4.760 15.394 1.00 96.56 114 ALA A CA 1
ATOM 913 C C . ALA A 1 114 ? -8.764 5.658 15.671 1.00 96.56 114 ALA A C 1
ATOM 915 O O . ALA A 1 114 ? -7.770 5.571 14.955 1.00 96.56 114 ALA A O 1
ATOM 916 N N . LYS A 1 115 ? -8.816 6.495 16.718 1.00 96.56 115 LYS A N 1
ATOM 917 C CA . LYS A 1 115 ? -7.688 7.345 17.139 1.00 96.56 115 LYS A CA 1
ATOM 918 C C . LYS A 1 115 ? -6.479 6.516 17.558 1.00 96.56 115 LYS A C 1
ATOM 920 O O . LYS A 1 115 ? -5.375 6.839 17.149 1.00 96.56 115 LYS A O 1
ATOM 925 N N . LEU A 1 116 ? -6.683 5.443 18.321 1.00 95.81 116 LEU A N 1
ATOM 926 C CA . LEU A 1 116 ? -5.600 4.552 18.738 1.00 95.81 116 LEU A CA 1
ATOM 927 C C . LEU A 1 116 ? -4.879 3.943 17.533 1.00 95.81 116 LEU A C 1
ATOM 929 O O . LEU A 1 116 ? -3.667 4.090 17.410 1.00 95.81 116 LEU A O 1
ATOM 933 N N . MET A 1 117 ? -5.624 3.330 16.608 1.00 96.50 117 MET A N 1
ATOM 934 C CA . MET A 1 117 ? -5.024 2.732 15.412 1.00 96.50 117 MET A CA 1
ATOM 935 C C . MET A 1 117 ? -4.378 3.794 14.509 1.00 96.50 117 MET A C 1
ATOM 937 O O . MET A 1 117 ? -3.331 3.546 13.911 1.00 96.50 117 MET A O 1
ATOM 941 N N . HIS A 1 118 ? -4.962 4.994 14.433 1.00 97.56 118 HIS A N 1
ATOM 942 C CA . HIS A 1 118 ? -4.375 6.124 13.713 1.00 97.56 118 HIS A CA 1
ATOM 943 C C . HIS A 1 118 ? -3.034 6.553 14.316 1.00 97.56 118 HIS A C 1
ATOM 945 O O . HIS A 1 118 ? -2.080 6.718 13.561 1.00 97.56 118 HIS A O 1
ATOM 951 N N . THR A 1 119 ? -2.916 6.647 15.643 1.00 96.94 119 THR A N 1
ATOM 952 C CA . THR A 1 119 ? -1.640 6.923 16.323 1.00 96.94 119 THR A CA 1
ATOM 953 C C . THR A 1 119 ? -0.596 5.859 15.989 1.00 96.94 119 THR A C 1
ATOM 955 O O . THR A 1 119 ? 0.486 6.214 15.520 1.00 96.94 119 THR A O 1
ATOM 958 N N . CYS A 1 120 ? -0.944 4.567 16.094 1.00 96.75 120 CYS A N 1
ATOM 959 C CA . CYS A 1 120 ? -0.045 3.478 15.697 1.00 96.75 120 CYS A CA 1
ATOM 960 C C . CYS A 1 120 ? 0.411 3.632 14.236 1.00 96.75 120 CYS A C 1
ATOM 962 O O . CYS A 1 120 ? 1.587 3.447 13.922 1.00 96.75 120 CYS A O 1
ATOM 964 N N . ALA A 1 121 ? -0.496 4.001 13.325 1.00 97.12 121 ALA A N 1
ATOM 965 C CA . ALA A 1 121 ? -0.174 4.219 11.917 1.00 97.12 121 ALA A CA 1
ATOM 966 C C . ALA A 1 121 ? 0.791 5.405 11.715 1.00 97.12 121 ALA A C 1
ATOM 968 O O . ALA A 1 121 ? 1.766 5.285 10.967 1.00 97.12 121 ALA A O 1
ATOM 969 N N . LEU A 1 122 ? 0.566 6.532 12.400 1.00 96.56 122 LEU A N 1
ATOM 970 C CA . LEU A 1 122 ? 1.432 7.714 12.334 1.00 96.56 122 LEU A CA 1
ATOM 971 C C . LEU A 1 122 ? 2.849 7.416 12.838 1.00 96.56 122 LEU A C 1
ATOM 973 O O . LEU A 1 122 ? 3.823 7.730 12.145 1.00 96.56 122 LEU A O 1
ATOM 977 N N . GLU A 1 123 ? 2.960 6.769 13.999 1.00 95.94 123 GLU A N 1
ATOM 978 C CA . GLU A 1 123 ? 4.229 6.335 14.602 1.00 95.94 123 GLU A CA 1
ATOM 979 C C . GLU A 1 123 ? 4.967 5.326 13.714 1.00 95.94 123 GLU A C 1
ATOM 981 O O . GLU A 1 123 ? 6.197 5.272 13.688 1.00 95.94 123 GLU A O 1
ATOM 986 N N . SER A 1 124 ? 4.215 4.590 12.895 1.00 96.44 124 SER A N 1
ATOM 987 C CA . SER A 1 124 ? 4.751 3.617 11.944 1.00 96.44 124 SER A CA 1
ATOM 988 C C . SER A 1 124 ? 5.099 4.207 10.574 1.00 96.44 124 SER A C 1
ATOM 990 O O . SER A 1 124 ? 5.570 3.486 9.693 1.00 96.44 124 SER A O 1
ATOM 992 N N . GLY A 1 125 ? 4.948 5.522 10.383 1.00 94.81 125 GLY A N 1
ATOM 993 C CA . GLY A 1 125 ? 5.340 6.233 9.160 1.00 94.81 125 GLY A CA 1
ATOM 994 C C . GLY A 1 125 ? 4.219 6.439 8.134 1.00 94.81 125 GLY A C 1
ATOM 995 O O . GLY A 1 125 ? 4.468 6.995 7.060 1.00 94.81 125 GLY A O 1
ATOM 996 N N . PHE A 1 126 ? 2.977 6.070 8.451 1.00 96.69 126 PHE A N 1
ATOM 997 C CA . PHE A 1 126 ? 1.803 6.294 7.601 1.00 96.69 126 PHE A CA 1
ATOM 998 C C . PHE A 1 126 ? 1.165 7.660 7.886 1.00 96.69 126 PHE A C 1
ATOM 1000 O O . PHE A 1 126 ? 0.013 7.769 8.305 1.00 96.69 126 PHE A O 1
ATOM 1007 N N . ARG A 1 127 ? 1.927 8.736 7.660 1.00 93.62 127 ARG A N 1
ATOM 1008 C CA . ARG A 1 127 ? 1.534 10.119 8.008 1.00 93.62 127 ARG A CA 1
ATOM 1009 C C . ARG A 1 127 ? 0.334 10.666 7.227 1.00 93.62 127 ARG A C 1
ATOM 1011 O O . ARG A 1 127 ? -0.285 11.629 7.661 1.00 93.62 127 ARG A O 1
ATOM 1018 N N . ASN A 1 128 ? -0.014 10.042 6.103 1.00 95.56 128 ASN A N 1
ATOM 1019 C CA . ASN A 1 128 ? -1.137 10.432 5.244 1.00 95.56 128 ASN A CA 1
ATOM 1020 C C . ASN A 1 128 ? -2.427 9.666 5.586 1.00 95.56 128 ASN A C 1
ATOM 1022 O O . ASN A 1 128 ? -3.406 9.691 4.825 1.00 95.56 128 ASN A O 1
ATOM 1026 N N . SER A 1 129 ? -2.415 8.965 6.720 1.00 97.31 129 SER A N 1
ATOM 1027 C CA . SER A 1 129 ? -3.575 8.261 7.245 1.00 97.31 129 SER A CA 1
ATOM 1028 C C . SER A 1 129 ? -4.615 9.242 7.767 1.00 97.31 129 SER A C 1
ATOM 1030 O O . SER A 1 129 ? -4.277 10.275 8.348 1.00 97.31 129 SER A O 1
ATOM 1032 N N . GLY A 1 130 ? -5.891 8.915 7.586 1.00 97.00 130 GLY A N 1
ATOM 1033 C CA . GLY A 1 130 ? -6.983 9.798 7.979 1.00 97.00 130 GLY A CA 1
ATOM 1034 C C . GLY A 1 130 ? -8.265 9.050 8.305 1.00 97.00 130 GLY A C 1
ATOM 1035 O O . GLY A 1 130 ? -8.518 7.967 7.780 1.00 97.00 130 GLY A O 1
ATOM 1036 N N . ILE A 1 131 ? -9.076 9.658 9.168 1.00 97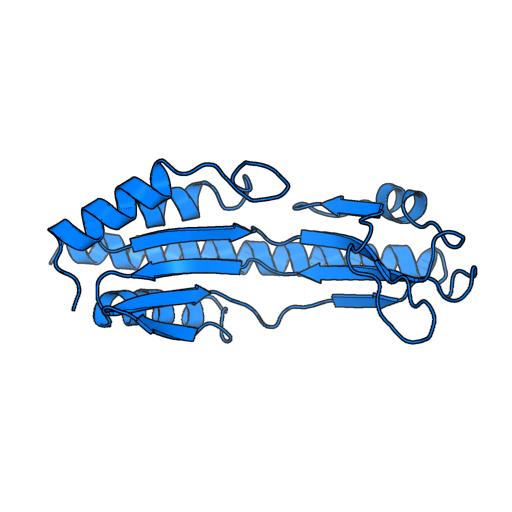.75 131 ILE A N 1
ATOM 1037 C CA . ILE A 1 131 ? -10.364 9.126 9.611 1.00 97.75 131 ILE A CA 1
ATOM 1038 C C . ILE A 1 131 ? -11.476 9.835 8.838 1.00 97.75 131 ILE A C 1
ATOM 1040 O O . ILE A 1 131 ? -11.533 11.062 8.798 1.00 97.75 131 ILE A O 1
ATOM 1044 N N . THR A 1 132 ? -12.373 9.058 8.241 1.00 96.94 132 THR A N 1
ATOM 1045 C CA . THR A 1 132 ? -13.579 9.540 7.568 1.00 96.94 132 THR A CA 1
ATOM 1046 C C . THR A 1 132 ? -14.805 9.121 8.367 1.00 96.94 132 THR A C 1
ATOM 1048 O O . THR A 1 132 ? -14.976 7.943 8.687 1.00 96.94 132 THR A O 1
ATOM 1051 N N . LEU A 1 133 ? -15.674 10.087 8.665 1.00 95.69 133 LEU A N 1
ATOM 1052 C CA . LEU A 1 133 ? -16.961 9.854 9.315 1.00 95.69 133 LEU A CA 1
ATOM 1053 C C . LEU A 1 133 ? -18.041 9.739 8.236 1.00 95.69 133 LEU A C 1
ATOM 1055 O O . LEU A 1 133 ? -18.377 10.710 7.562 1.00 95.69 133 LEU A O 1
ATOM 1059 N N . GLY A 1 134 ? -18.541 8.527 8.038 1.00 89.69 134 GLY A N 1
ATOM 1060 C CA . GLY A 1 134 ? -19.615 8.213 7.109 1.00 89.69 134 GLY A CA 1
ATOM 1061 C C . GLY A 1 134 ? -21.008 8.368 7.723 1.00 89.69 134 GLY A C 1
ATOM 1062 O O . GLY A 1 134 ? -21.189 8.723 8.890 1.00 89.69 134 GLY A O 1
ATOM 1063 N N . LYS A 1 135 ? -22.026 8.056 6.915 1.00 87.56 135 LYS A N 1
ATOM 1064 C CA . LYS A 1 135 ? -23.427 8.016 7.363 1.00 87.56 135 LYS A CA 1
ATOM 1065 C C . LYS A 1 135 ? -23.627 6.944 8.442 1.00 87.56 135 LYS A C 1
ATOM 1067 O O . LYS A 1 135 ? -22.851 5.996 8.537 1.00 87.56 135 LYS A O 1
ATOM 1072 N N . HIS A 1 136 ? -24.682 7.099 9.244 1.00 85.06 136 HIS A N 1
ATOM 1073 C CA . HIS A 1 136 ? -25.068 6.150 10.301 1.00 85.06 136 HIS A CA 1
ATOM 1074 C C . HIS A 1 136 ? -23.959 5.857 11.330 1.00 85.06 136 HIS A C 1
ATOM 1076 O O . HIS A 1 136 ? -23.941 4.801 11.952 1.00 85.06 136 HIS A O 1
ATOM 1082 N N . GLY A 1 137 ? -23.027 6.797 11.524 1.00 84.50 137 GLY A N 1
ATOM 1083 C CA . GLY A 1 137 ? -21.939 6.648 12.490 1.00 84.50 137 GLY A CA 1
ATOM 1084 C C . GLY A 1 137 ? -20.830 5.688 12.056 1.00 84.50 137 GLY A C 1
ATOM 1085 O O . GLY A 1 137 ? -20.041 5.289 12.906 1.00 84.50 137 GLY A O 1
ATOM 1086 N N . LYS A 1 138 ? -20.752 5.323 10.767 1.00 92.00 138 LYS A N 1
ATOM 1087 C CA . LYS A 1 138 ? -19.660 4.511 10.214 1.00 92.00 138 LYS A CA 1
ATOM 1088 C C . LYS A 1 138 ? -18.344 5.287 10.271 1.00 92.00 138 LYS A C 1
ATOM 1090 O O . LYS A 1 138 ? -18.260 6.387 9.735 1.00 92.00 138 LYS A O 1
ATOM 1095 N N . ILE A 1 139 ? -17.311 4.712 10.878 1.00 97.06 139 ILE A N 1
ATOM 1096 C CA . ILE A 1 139 ? -15.984 5.330 10.990 1.00 97.06 139 ILE A CA 1
ATOM 1097 C C . ILE A 1 139 ? -15.013 4.502 10.156 1.00 97.06 139 ILE A C 1
ATOM 1099 O O . ILE A 1 139 ? -14.832 3.322 10.435 1.00 97.06 139 ILE A O 1
ATOM 1103 N N . ILE A 1 140 ? -14.405 5.108 9.136 1.00 97.38 140 ILE A N 1
ATOM 1104 C CA . ILE A 1 140 ? -13.382 4.465 8.304 1.00 97.38 140 ILE A CA 1
ATOM 1105 C C . ILE A 1 140 ? -12.038 5.137 8.548 1.00 97.38 140 ILE A C 1
ATOM 1107 O O . ILE A 1 140 ? -11.879 6.327 8.280 1.00 97.38 140 ILE A O 1
ATOM 1111 N N . LEU A 1 141 ? -11.061 4.366 9.005 1.00 97.94 141 LEU A N 1
ATOM 1112 C CA . LEU A 1 141 ? -9.660 4.747 9.014 1.00 97.94 141 LEU A CA 1
ATOM 1113 C C . LEU A 1 141 ? -9.005 4.273 7.713 1.00 97.94 141 LEU A C 1
ATOM 1115 O O . LEU A 1 141 ? -8.995 3.084 7.405 1.00 97.94 141 LEU A O 1
ATOM 1119 N N . ALA A 1 142 ? -8.444 5.209 6.953 1.00 97.94 142 ALA A N 1
ATOM 1120 C CA . ALA A 1 142 ? -7.596 4.913 5.808 1.00 97.94 142 ALA A CA 1
ATOM 1121 C C . ALA A 1 142 ? -6.130 5.028 6.230 1.00 97.94 142 ALA A C 1
ATOM 1123 O O . ALA A 1 142 ? -5.692 6.124 6.583 1.00 97.94 142 ALA A O 1
ATOM 1124 N N . ILE A 1 143 ? -5.381 3.928 6.174 1.00 97.81 143 ILE A N 1
ATOM 1125 C CA . ILE A 1 143 ? -3.946 3.884 6.465 1.00 97.81 143 ILE A CA 1
ATOM 1126 C C . ILE A 1 143 ? -3.194 3.999 5.147 1.00 97.81 143 ILE A C 1
ATOM 1128 O O . ILE A 1 143 ? -3.363 3.161 4.260 1.00 97.81 143 ILE A O 1
ATOM 1132 N N . ARG A 1 144 ? -2.422 5.079 4.988 1.00 96.19 144 ARG A N 1
ATOM 1133 C CA . ARG A 1 144 ? -1.790 5.445 3.711 1.00 96.19 144 ARG A CA 1
ATOM 1134 C C . ARG A 1 144 ? -0.425 6.087 3.909 1.00 96.19 144 ARG A C 1
ATOM 1136 O O . ARG A 1 144 ? -0.188 6.797 4.889 1.00 96.19 144 ARG A O 1
ATOM 1143 N N . SER A 1 145 ? 0.451 5.902 2.925 1.00 92.75 145 SER A N 1
ATOM 1144 C CA . SER A 1 145 ? 1.742 6.589 2.840 1.00 92.75 145 SER A CA 1
ATOM 1145 C C . SER A 1 145 ? 1.789 7.564 1.660 1.00 92.75 145 SER A C 1
ATOM 1147 O O . SER A 1 145 ? 1.028 7.433 0.708 1.00 92.75 145 SER A O 1
ATOM 1149 N N . CYS A 1 146 ? 2.692 8.544 1.724 1.00 90.19 146 CYS A N 1
ATOM 1150 C CA . CYS A 1 146 ? 3.017 9.438 0.607 1.00 90.19 146 CYS A CA 1
ATOM 1151 C C . CYS A 1 146 ? 4.117 8.883 -0.308 1.00 90.19 146 CYS A C 1
ATOM 1153 O O . CYS A 1 146 ? 4.527 9.555 -1.253 1.00 90.19 146 CYS A O 1
ATOM 1155 N N . MET A 1 147 ? 4.637 7.687 -0.013 1.00 93.06 147 MET A N 1
ATOM 1156 C CA . MET A 1 147 ? 5.605 7.038 -0.885 1.00 93.06 147 MET A CA 1
ATOM 1157 C C . MET A 1 147 ? 4.977 6.817 -2.258 1.00 93.06 147 MET A C 1
ATOM 1159 O O . MET A 1 147 ? 3.857 6.336 -2.368 1.00 93.06 147 MET A O 1
ATOM 1163 N N . GLY A 1 148 ? 5.718 7.157 -3.299 1.00 92.88 148 GLY A N 1
ATOM 1164 C CA . GLY A 1 148 ? 5.302 6.937 -4.672 1.00 92.88 148 GLY A CA 1
ATOM 1165 C C . GLY A 1 148 ? 6.510 6.926 -5.592 1.00 92.88 148 GLY A C 1
ATOM 1166 O O . GLY A 1 148 ? 7.581 7.447 -5.250 1.00 92.88 148 GLY A O 1
ATOM 1167 N N . LEU A 1 149 ? 6.337 6.288 -6.736 1.00 95.94 149 LEU A N 1
ATOM 1168 C CA . LEU A 1 149 ? 7.173 6.418 -7.922 1.00 95.94 149 LEU A CA 1
ATOM 1169 C C . LEU A 1 149 ? 6.199 6.385 -9.088 1.00 95.94 149 LEU A C 1
ATOM 1171 O O . LEU A 1 149 ? 5.355 5.497 -9.115 1.00 95.94 149 LEU A O 1
ATOM 1175 N N . GLU A 1 150 ? 6.287 7.332 -10.006 1.00 95.81 150 GLU A N 1
ATOM 1176 C CA . GLU A 1 150 ? 5.487 7.335 -11.226 1.00 95.81 150 GLU A CA 1
ATOM 1177 C C . GLU A 1 150 ? 6.364 7.914 -12.327 1.00 95.81 150 GLU A C 1
ATOM 1179 O O . GLU A 1 150 ? 6.833 9.047 -12.212 1.00 95.81 150 GLU A O 1
ATOM 1184 N N . VAL A 1 151 ? 6.688 7.090 -13.321 1.00 95.56 151 VAL A N 1
ATOM 1185 C CA . VAL A 1 151 ? 7.667 7.426 -14.354 1.00 95.56 151 VAL A CA 1
ATOM 1186 C C . VAL A 1 151 ? 7.131 6.981 -15.714 1.00 95.56 151 VAL A C 1
ATOM 1188 O O . VAL A 1 151 ? 6.938 5.777 -15.913 1.00 95.56 151 VAL A O 1
ATOM 1191 N N . PRO A 1 152 ? 6.893 7.910 -16.655 1.00 93.81 152 PRO A N 1
ATOM 1192 C CA . PRO A 1 152 ? 6.581 7.550 -18.031 1.00 93.81 152 PRO A CA 1
ATOM 1193 C C . PRO A 1 152 ? 7.816 6.930 -18.694 1.00 93.81 152 PRO A C 1
ATOM 1195 O O . PRO A 1 152 ? 8.921 7.466 -18.604 1.00 93.81 152 PRO A O 1
ATOM 1198 N N . LEU A 1 153 ? 7.634 5.776 -19.332 1.00 93.75 153 LEU A N 1
ATOM 1199 C CA . LEU A 1 153 ? 8.692 5.022 -20.006 1.00 93.75 153 LEU A CA 1
ATOM 1200 C C . LEU A 1 153 ? 8.593 5.118 -21.529 1.00 93.75 153 LEU A C 1
ATOM 1202 O O . LEU A 1 153 ? 9.621 5.063 -22.208 1.00 93.75 153 LEU A O 1
ATOM 1206 N N . THR A 1 154 ? 7.376 5.232 -22.064 1.00 91.88 154 THR A N 1
ATOM 1207 C CA . THR A 1 154 ? 7.127 5.332 -23.506 1.00 91.88 154 THR A CA 1
ATOM 1208 C C . THR A 1 154 ? 6.165 6.470 -23.817 1.00 91.88 154 THR A C 1
ATOM 1210 O O . THR A 1 154 ? 5.283 6.774 -23.016 1.00 91.88 154 THR A O 1
ATOM 1213 N N . GLU A 1 155 ? 6.346 7.074 -24.987 1.00 88.69 155 GLU A N 1
ATOM 1214 C CA . GLU A 1 155 ? 5.491 8.129 -25.533 1.00 88.69 155 GLU A CA 1
ATOM 1215 C C . GLU A 1 155 ? 5.392 7.938 -27.049 1.00 88.69 155 GLU A C 1
ATOM 1217 O O . GLU A 1 155 ? 6.416 7.750 -27.714 1.00 88.69 155 GLU A O 1
ATOM 1222 N N . ASP A 1 156 ? 4.175 7.959 -27.594 1.00 84.81 156 ASP A N 1
ATOM 1223 C CA . ASP A 1 156 ? 3.912 7.924 -29.041 1.00 84.81 156 ASP A CA 1
ATOM 1224 C C . ASP A 1 156 ? 4.684 6.823 -29.801 1.00 84.81 156 ASP A C 1
ATOM 1226 O O . ASP A 1 156 ? 5.294 7.060 -30.846 1.00 84.81 156 ASP A O 1
ATOM 1230 N N . GLY A 1 157 ? 4.700 5.596 -29.269 1.00 84.19 157 GLY A N 1
ATOM 1231 C CA . GLY A 1 157 ? 5.384 4.469 -29.915 1.00 84.19 157 GLY A CA 1
ATOM 1232 C C . GLY A 1 157 ? 6.873 4.335 -29.585 1.00 84.19 157 GLY A C 1
ATOM 1233 O O . GLY A 1 157 ? 7.489 3.340 -29.962 1.00 84.19 157 GLY A O 1
ATOM 1234 N N . ASN A 1 158 ? 7.467 5.300 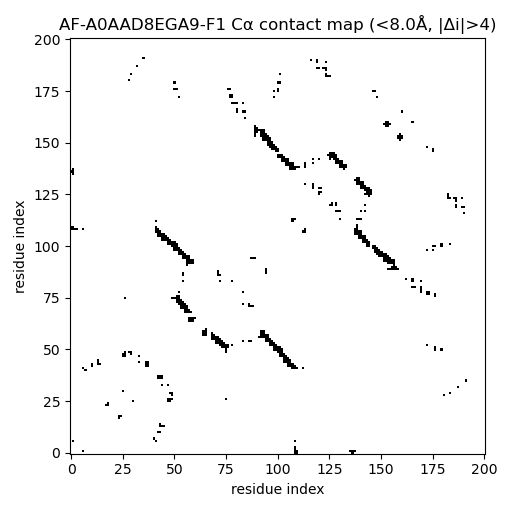-28.877 1.00 87.94 158 ASN A N 1
ATOM 1235 C CA . ASN A 1 158 ? 8.906 5.351 -28.623 1.00 87.94 158 ASN A CA 1
ATOM 1236 C C . ASN A 1 158 ? 9.237 5.112 -27.151 1.00 87.94 158 ASN A C 1
ATOM 1238 O O . ASN A 1 158 ? 8.587 5.649 -26.257 1.00 87.94 158 ASN A O 1
ATOM 1242 N N . THR A 1 159 ? 10.304 4.358 -26.889 1.00 91.81 159 THR A N 1
ATOM 1243 C CA . THR A 1 159 ? 10.875 4.240 -25.542 1.00 91.81 159 THR A CA 1
ATOM 1244 C C . THR A 1 159 ? 11.741 5.459 -25.241 1.00 91.81 159 THR A C 1
ATOM 1246 O O . THR A 1 159 ? 12.712 5.721 -25.947 1.00 91.81 159 THR A O 1
ATOM 1249 N N . LEU A 1 160 ? 11.408 6.188 -24.174 1.00 92.44 160 LEU A N 1
ATOM 1250 C CA . LEU A 1 160 ? 12.102 7.418 -23.771 1.00 92.44 160 LEU A CA 1
ATOM 1251 C C . LEU A 1 160 ? 13.371 7.160 -22.951 1.00 92.44 160 LEU A C 1
ATOM 1253 O O . LEU A 1 160 ? 14.193 8.055 -22.759 1.00 92.44 160 LEU A O 1
ATOM 1257 N N . VAL A 1 161 ? 13.512 5.948 -22.419 1.00 93.31 161 VAL A N 1
ATOM 1258 C CA . VAL A 1 161 ? 14.519 5.594 -21.419 1.00 93.31 161 VAL A CA 1
ATOM 1259 C C . VAL A 1 161 ? 15.475 4.519 -21.925 1.00 93.31 161 VAL A C 1
ATOM 1261 O O . VAL A 1 161 ? 15.101 3.635 -22.692 1.00 93.31 161 VAL A O 1
ATOM 1264 N N . SER A 1 162 ? 16.727 4.569 -21.468 1.00 94.25 162 SER A N 1
ATOM 1265 C CA . SER A 1 162 ? 17.719 3.539 -21.776 1.00 94.25 162 SER A CA 1
ATOM 1266 C C . SER A 1 162 ? 17.529 2.289 -20.910 1.00 94.25 162 SER A C 1
ATOM 1268 O O . SER A 1 162 ? 16.975 2.345 -19.810 1.00 94.25 162 SER A O 1
ATOM 1270 N N . ASN A 1 163 ? 18.081 1.159 -21.358 1.00 92.62 163 ASN A N 1
ATOM 1271 C CA . ASN A 1 163 ? 18.096 -0.075 -20.565 1.00 92.62 163 ASN A CA 1
ATOM 1272 C C . ASN A 1 163 ? 18.824 0.098 -19.222 1.00 92.62 163 ASN A C 1
ATOM 1274 O O . ASN A 1 163 ? 18.447 -0.519 -18.231 1.00 92.62 163 ASN A O 1
ATOM 1278 N N . GLU A 1 164 ? 19.857 0.942 -19.171 1.00 94.94 164 GLU A N 1
ATOM 1279 C CA . GLU A 1 164 ? 20.558 1.264 -17.925 1.00 94.94 164 GLU A CA 1
ATOM 1280 C C . GLU A 1 164 ? 19.647 2.022 -16.949 1.00 94.94 164 GLU A C 1
ATOM 1282 O O . GLU A 1 164 ? 19.590 1.689 -15.764 1.00 94.94 164 GLU A O 1
ATOM 1287 N N . TYR A 1 165 ? 18.869 2.983 -17.455 1.00 95.38 165 TYR A N 1
ATOM 1288 C CA . TYR A 1 165 ? 17.904 3.715 -16.641 1.00 95.38 165 TYR A CA 1
ATOM 1289 C C . TYR A 1 165 ? 16.785 2.806 -16.126 1.00 95.38 165 TYR A C 1
ATOM 1291 O O . TYR A 1 165 ? 16.386 2.928 -14.972 1.00 95.38 165 TYR A O 1
ATOM 1299 N N . LEU A 1 166 ? 16.325 1.842 -16.930 1.00 94.44 166 LEU A N 1
ATOM 1300 C CA . LEU A 1 166 ? 15.340 0.852 -16.484 1.00 94.44 166 LEU A CA 1
ATOM 1301 C C . LEU A 1 166 ? 15.850 0.025 -15.299 1.00 94.44 166 LEU A C 1
ATOM 1303 O O . LEU A 1 166 ? 15.133 -0.105 -14.313 1.00 94.44 166 LEU A O 1
ATOM 1307 N N . LYS A 1 167 ? 17.104 -0.444 -15.331 1.00 94.88 167 LYS A N 1
ATOM 1308 C CA . LYS A 1 167 ? 17.719 -1.144 -14.185 1.00 94.88 167 LYS A CA 1
ATOM 1309 C C . LYS A 1 167 ? 17.803 -0.254 -12.945 1.00 94.88 167 LYS A C 1
ATOM 1311 O O . LYS A 1 167 ? 17.538 -0.694 -11.825 1.00 94.88 167 LYS A O 1
ATO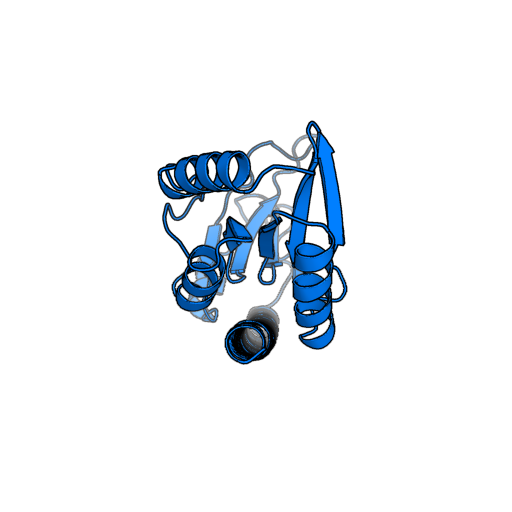M 1316 N N . TYR A 1 168 ? 18.140 1.023 -13.131 1.00 96.38 168 TYR A N 1
ATOM 1317 C CA . TYR A 1 168 ? 18.119 1.998 -12.042 1.00 96.38 168 TYR A CA 1
ATOM 1318 C C . TYR A 1 168 ? 16.707 2.174 -11.458 1.00 96.38 168 TYR A C 1
ATOM 1320 O O . TYR A 1 168 ? 16.547 2.181 -10.235 1.00 96.38 168 TYR A O 1
ATOM 1328 N N . LEU A 1 169 ? 15.677 2.265 -12.307 1.00 96.25 169 LEU A N 1
ATOM 1329 C CA . LEU A 1 169 ? 14.283 2.348 -11.873 1.00 96.25 169 LEU A CA 1
ATOM 1330 C C . LEU A 1 169 ? 13.839 1.091 -11.126 1.00 96.25 169 LEU A C 1
ATOM 1332 O O . LEU A 1 169 ? 13.216 1.232 -10.076 1.00 96.25 169 LEU A O 1
ATOM 1336 N N . THR A 1 170 ? 14.198 -0.108 -11.597 1.00 95.81 170 THR A N 1
ATOM 1337 C CA . THR A 1 170 ? 13.938 -1.366 -10.880 1.00 95.81 170 THR A CA 1
ATOM 1338 C C . THR A 1 170 ? 14.517 -1.306 -9.473 1.00 95.81 170 THR A C 1
ATOM 1340 O O . THR A 1 170 ? 13.811 -1.547 -8.493 1.00 95.81 170 THR A O 1
ATOM 1343 N N . LYS A 1 171 ? 15.787 -0.901 -9.345 1.00 96.81 171 LYS A N 1
ATOM 1344 C CA . LYS A 1 171 ? 16.438 -0.740 -8.042 1.00 96.81 171 LYS A CA 1
ATOM 1345 C C . LYS A 1 171 ? 15.675 0.246 -7.153 1.00 96.81 171 LYS A C 1
ATOM 1347 O O . LYS A 1 171 ? 15.419 -0.059 -5.993 1.00 96.81 171 LYS A O 1
ATOM 1352 N N . LYS A 1 172 ? 15.269 1.404 -7.686 1.00 97.44 172 LYS A N 1
ATOM 1353 C CA . LYS A 1 172 ? 14.496 2.409 -6.934 1.00 97.44 172 LYS A CA 1
ATOM 1354 C C . LYS A 1 172 ? 13.094 1.948 -6.551 1.00 97.44 172 LYS A C 1
ATOM 1356 O O . LYS A 1 172 ? 12.619 2.320 -5.479 1.00 97.44 172 LYS A O 1
ATOM 1361 N N . ALA A 1 173 ? 12.439 1.154 -7.388 1.00 96.94 173 ALA A N 1
ATOM 1362 C CA . ALA A 1 173 ? 11.158 0.545 -7.064 1.00 96.94 173 ALA A CA 1
ATOM 1363 C C . ALA A 1 173 ? 11.315 -0.473 -5.922 1.00 96.94 173 ALA A C 1
ATOM 1365 O O . ALA A 1 173 ? 10.568 -0.406 -4.950 1.00 96.94 173 ALA A O 1
ATOM 1366 N N . ASN A 1 174 ? 12.343 -1.325 -5.974 1.00 97.06 174 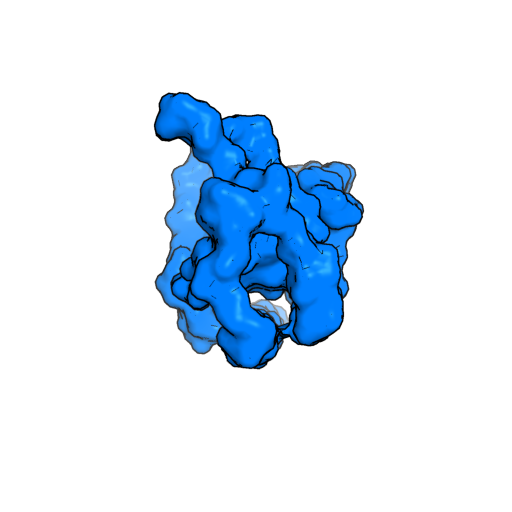ASN A N 1
ATOM 1367 C CA . ASN A 1 174 ? 12.623 -2.318 -4.932 1.00 97.06 174 ASN A CA 1
ATOM 1368 C C . ASN A 1 174 ? 13.037 -1.673 -3.599 1.00 97.06 174 ASN A C 1
ATOM 1370 O O . ASN A 1 174 ? 12.559 -2.086 -2.550 1.00 97.06 174 ASN A O 1
ATOM 1374 N N . GLU A 1 175 ? 13.839 -0.601 -3.620 1.00 97.31 175 GLU A N 1
ATOM 1375 C CA . GLU A 1 175 ? 14.137 0.194 -2.414 1.00 97.31 175 GLU A CA 1
ATOM 1376 C C . GLU A 1 175 ? 12.847 0.727 -1.753 1.00 97.31 175 GLU A C 1
ATOM 1378 O O . GLU A 1 175 ? 12.733 0.752 -0.528 1.00 97.31 175 GLU A O 1
ATOM 1383 N N . LYS A 1 176 ? 11.848 1.131 -2.552 1.00 96.62 176 LYS A N 1
ATOM 1384 C CA . LYS A 1 176 ? 10.543 1.581 -2.039 1.00 96.62 176 LYS A CA 1
ATOM 1385 C C . LYS A 1 176 ? 9.674 0.427 -1.537 1.00 96.62 176 LYS A C 1
ATOM 1387 O O . LYS A 1 176 ? 8.983 0.620 -0.540 1.00 96.62 176 LYS A O 1
ATOM 1392 N N . MET A 1 177 ? 9.702 -0.734 -2.193 1.00 96.12 177 MET A N 1
ATOM 1393 C CA . MET A 1 177 ? 9.022 -1.945 -1.717 1.00 96.12 177 MET A CA 1
ATOM 1394 C C . MET A 1 177 ? 9.557 -2.365 -0.342 1.00 96.12 177 MET A C 1
ATOM 1396 O O . MET A 1 177 ? 8.766 -2.603 0.568 1.00 96.12 177 MET A O 1
ATOM 1400 N N . GLU A 1 178 ? 10.878 -2.356 -0.157 1.00 96.62 178 GLU A N 1
ATOM 1401 C CA . GLU A 1 178 ? 11.517 -2.743 1.107 1.00 96.62 178 GLU A CA 1
ATOM 1402 C C . GLU A 1 178 ? 11.207 -1.761 2.248 1.00 96.62 178 GLU A C 1
ATOM 1404 O O . GLU A 1 178 ? 10.816 -2.159 3.347 1.00 96.62 178 GLU A O 1
ATOM 1409 N N . GLU A 1 179 ? 11.288 -0.453 1.984 1.00 96.00 179 GLU A N 1
ATOM 1410 C CA . GLU A 1 179 ? 10.884 0.570 2.960 1.00 96.00 179 GLU A CA 1
ATOM 1411 C C . GLU A 1 179 ? 9.390 0.442 3.317 1.00 96.00 179 GLU A C 1
ATOM 1413 O O . GLU A 1 179 ? 8.996 0.619 4.472 1.00 96.00 179 GLU A O 1
ATOM 1418 N N . ASN A 1 180 ? 8.537 0.110 2.344 1.00 96.56 180 ASN A N 1
ATOM 1419 C CA . ASN A 1 180 ? 7.114 -0.123 2.577 1.00 96.56 180 ASN A CA 1
ATOM 1420 C C . ASN A 1 180 ? 6.872 -1.360 3.455 1.00 96.56 180 ASN A C 1
ATOM 1422 O O . ASN A 1 180 ? 6.058 -1.295 4.381 1.00 96.56 180 ASN A O 1
ATOM 1426 N N . LYS A 1 181 ? 7.616 -2.445 3.226 1.00 95.69 181 LYS A N 1
ATOM 1427 C CA . LYS A 1 181 ? 7.594 -3.643 4.071 1.00 95.69 181 LYS A CA 1
ATOM 1428 C C . LYS A 1 181 ? 8.022 -3.321 5.504 1.00 95.69 181 LYS A C 1
ATOM 1430 O O . LYS A 1 181 ? 7.262 -3.575 6.433 1.00 95.69 181 LYS A O 1
ATOM 1435 N N . THR A 1 182 ? 9.142 -2.619 5.673 1.00 96.38 182 THR A N 1
ATOM 1436 C CA . THR A 1 182 ? 9.645 -2.186 6.990 1.00 96.38 182 THR A CA 1
ATOM 1437 C C . THR A 1 182 ? 8.603 -1.358 7.759 1.00 96.38 182 THR A C 1
ATOM 1439 O O . THR A 1 182 ? 8.376 -1.555 8.955 1.00 96.38 182 THR A O 1
ATOM 1442 N N . ARG A 1 183 ? 7.911 -0.425 7.087 1.00 96.50 183 ARG A N 1
ATOM 1443 C CA . ARG A 1 183 ? 6.829 0.363 7.712 1.00 96.50 183 ARG A CA 1
ATOM 1444 C C . ARG A 1 183 ? 5.641 -0.496 8.118 1.00 96.50 183 ARG A C 1
ATOM 1446 O O . ARG A 1 183 ? 5.046 -0.246 9.166 1.00 96.50 183 ARG A O 1
ATOM 1453 N N . THR A 1 184 ? 5.308 -1.479 7.295 1.00 96.56 184 THR A N 1
ATOM 1454 C CA . THR A 1 184 ? 4.205 -2.413 7.524 1.00 96.56 184 THR A CA 1
ATOM 1455 C C . THR A 1 184 ? 4.481 -3.311 8.729 1.00 96.56 184 THR A C 1
ATOM 1457 O O . THR A 1 184 ? 3.640 -3.399 9.619 1.00 96.56 184 THR A O 1
ATOM 1460 N N . GLU A 1 185 ? 5.686 -3.872 8.835 1.00 96.62 185 GLU A N 1
ATOM 1461 C CA . GLU A 1 185 ? 6.127 -4.678 9.985 1.00 96.62 185 GLU A CA 1
ATOM 1462 C C . GLU A 1 185 ? 6.152 -3.866 11.286 1.00 96.62 185 GLU A C 1
ATOM 1464 O O . GLU A 1 185 ? 5.700 -4.324 12.341 1.00 96.62 185 GLU A O 1
ATOM 1469 N N . ARG A 1 186 ? 6.620 -2.613 11.217 1.00 97.06 186 ARG A N 1
ATOM 1470 C CA . ARG A 1 186 ? 6.566 -1.688 12.355 1.00 97.06 186 ARG A CA 1
ATOM 1471 C C . ARG A 1 186 ? 5.127 -1.395 12.777 1.00 97.06 186 ARG A C 1
ATOM 1473 O O . ARG A 1 186 ? 4.839 -1.375 13.971 1.00 97.06 186 ARG A O 1
ATOM 1480 N N . PHE A 1 187 ? 4.224 -1.192 11.816 1.00 97.56 187 PHE A N 1
ATOM 1481 C CA . PHE A 1 187 ? 2.806 -0.986 12.105 1.00 97.56 187 PHE A CA 1
ATOM 1482 C C . PHE A 1 187 ? 2.166 -2.203 12.758 1.00 97.56 187 PHE A C 1
ATOM 1484 O O . PHE A 1 187 ? 1.497 -2.047 13.778 1.00 97.56 187 PHE A O 1
ATOM 1491 N N . PHE A 1 188 ? 2.436 -3.396 12.236 1.00 97.12 188 PHE A N 1
ATOM 1492 C CA . PHE A 1 188 ? 2.003 -4.649 12.840 1.00 97.12 188 PHE A CA 1
ATOM 1493 C C . PHE A 1 188 ? 2.476 -4.775 14.294 1.00 97.12 188 PHE A C 1
ATOM 1495 O O . PHE A 1 188 ? 1.663 -4.975 15.194 1.00 97.12 188 PHE A O 1
ATOM 1502 N N . SER A 1 189 ? 3.768 -4.549 14.546 1.00 96.56 189 SER A N 1
ATOM 1503 C CA . SER A 1 189 ? 4.365 -4.638 15.887 1.00 96.56 189 SER A CA 1
ATOM 1504 C C . SER A 1 189 ? 3.760 -3.630 16.875 1.00 96.56 189 SER A C 1
ATOM 1506 O O . SER A 1 189 ? 3.432 -3.979 18.013 1.00 96.56 189 SER A O 1
ATOM 1508 N N . ASN A 1 190 ? 3.568 -2.381 16.436 1.00 95.94 190 ASN A N 1
ATOM 1509 C CA . ASN A 1 190 ? 2.977 -1.314 17.248 1.00 95.94 190 ASN A CA 1
ATOM 1510 C C . ASN A 1 190 ? 1.498 -1.567 17.555 1.00 95.94 190 ASN A C 1
ATOM 1512 O O . ASN A 1 190 ? 1.041 -1.301 18.670 1.00 95.94 190 ASN A O 1
ATOM 1516 N N . LEU A 1 191 ? 0.749 -2.074 16.572 1.00 95.38 191 LEU A N 1
ATOM 1517 C CA . LEU A 1 191 ? -0.658 -2.415 16.738 1.00 95.38 191 LEU A CA 1
ATOM 1518 C C . LEU A 1 191 ? -0.816 -3.592 17.701 1.00 95.38 191 LEU A C 1
ATOM 1520 O O . LEU A 1 191 ? -1.564 -3.467 18.666 1.00 95.38 191 LEU A O 1
ATOM 1524 N N . LYS A 1 192 ? -0.056 -4.675 17.498 1.00 94.56 192 LYS A N 1
ATOM 1525 C CA . LYS A 1 192 ? -0.049 -5.849 18.379 1.00 94.56 192 LYS A CA 1
ATOM 1526 C C . LYS A 1 192 ? 0.239 -5.463 19.831 1.00 94.56 192 LYS A C 1
ATOM 1528 O O . LYS A 1 192 ? -0.556 -5.756 20.715 1.00 94.56 192 LYS A O 1
ATOM 1533 N N . SER A 1 193 ? 1.287 -4.670 20.056 1.00 93.50 193 SER A N 1
ATOM 1534 C CA . SER A 1 193 ? 1.645 -4.180 21.397 1.00 93.50 193 SER A CA 1
ATOM 1535 C C . SER A 1 193 ? 0.546 -3.320 22.040 1.00 93.50 193 SER A C 1
ATOM 1537 O O . SER A 1 193 ? 0.409 -3.282 23.259 1.00 93.50 193 SER A O 1
ATOM 1539 N N . SER A 1 194 ? -0.211 -2.573 21.233 1.00 90.81 194 SER A N 1
ATOM 1540 C CA . SER A 1 194 ? -1.280 -1.683 21.707 1.00 90.81 194 SER A CA 1
ATOM 1541 C C . SER A 1 194 ? -2.591 -2.425 21.986 1.00 90.81 194 SER A C 1
ATOM 1543 O O . SER A 1 194 ? -3.409 -1.944 22.771 1.00 90.81 194 SER A O 1
ATOM 1545 N N . VAL A 1 195 ? -2.796 -3.569 21.334 1.00 86.62 195 VAL A N 1
ATOM 1546 C CA . VAL A 1 195 ? -3.902 -4.498 21.584 1.00 86.62 195 VAL A CA 1
ATOM 1547 C C . VAL A 1 195 ? -3.629 -5.313 22.851 1.00 86.62 195 VAL A C 1
ATOM 1549 O O . VAL A 1 195 ? -4.446 -5.280 23.764 1.00 86.62 195 VAL A O 1
ATOM 1552 N N . GLU A 1 196 ? -2.446 -5.921 22.982 1.00 83.69 196 GLU A N 1
ATOM 1553 C CA . GLU A 1 196 ? -2.074 -6.755 24.142 1.00 83.69 196 GLU A CA 1
ATOM 1554 C C . GLU A 1 196 ? -2.099 -5.981 25.473 1.00 83.69 196 GLU A C 1
ATOM 1556 O O . GLU A 1 196 ? -2.502 -6.510 26.506 1.00 83.69 196 GLU A O 1
ATOM 1561 N N . LYS A 1 197 ? -1.727 -4.693 25.466 1.00 76.12 197 LYS A N 1
ATOM 1562 C CA . LYS A 1 197 ? -1.791 -3.840 26.667 1.00 76.12 197 LYS A CA 1
ATOM 1563 C C . LYS A 1 197 ? -3.205 -3.664 27.222 1.00 76.12 197 LYS A C 1
ATOM 1565 O O . LYS A 1 197 ? -3.341 -3.416 28.411 1.00 76.12 197 LYS A O 1
ATOM 1570 N N . LYS A 1 198 ? -4.245 -3.798 26.392 1.00 62.00 198 LYS A N 1
ATOM 1571 C CA . LYS A 1 198 ? -5.641 -3.703 26.846 1.00 62.00 198 LYS A CA 1
ATOM 1572 C C . LYS A 1 198 ? -6.152 -4.957 27.529 1.00 62.00 198 LYS A C 1
ATOM 1574 O O . LYS A 1 198 ? -7.128 -4.863 28.252 1.00 62.00 198 LYS A O 1
ATOM 1579 N N . GLU A 1 199 ? -5.546 -6.112 27.283 1.00 57.91 199 GLU A N 1
ATOM 1580 C CA . GLU A 1 199 ? -5.955 -7.353 27.950 1.00 57.91 199 GLU A CA 1
ATOM 1581 C C . GLU A 1 199 ? -5.434 -7.425 29.395 1.00 57.91 199 GLU A C 1
ATOM 1583 O O . GLU A 1 199 ? -5.869 -8.273 30.171 1.00 57.91 199 GLU A O 1
ATOM 1588 N N . GLN A 1 200 ? -4.501 -6.536 29.759 1.00 48.59 200 GLN A N 1
ATOM 1589 C CA . GLN A 1 200 ? -3.867 -6.466 31.079 1.00 48.59 200 GLN A CA 1
ATOM 1590 C C . GLN A 1 200 ? -4.398 -5.319 31.962 1.00 48.59 200 GLN A C 1
ATOM 1592 O O . GLN A 1 200 ? -4.014 -5.246 33.130 1.00 48.59 200 GLN A O 1
ATOM 1597 N N . GLU A 1 201 ? -5.254 -4.445 31.421 1.00 43.75 201 GLU A N 1
ATOM 1598 C CA . GLU A 1 201 ? -5.944 -3.344 32.124 1.00 43.75 201 GLU A CA 1
ATOM 1599 C C . GLU A 1 201 ? -7.414 -3.694 32.396 1.00 43.75 201 GLU A C 1
ATOM 1601 O O . GLU A 1 201 ? -7.888 -3.380 33.513 1.00 43.75 201 GLU A O 1
#

Nearest PDB structures (foldseek):
  2it3-assembly1_B  TM=8.831E-01  e=2.629E-15  Pyrococcus horikoshii
  2it2-assembly1_B  TM=8.739E-01  e=4.922E-15  Pyrococcus horikoshii
  2qg3-assembly1_A  TM=8.337E-01  e=5.397E-14  Archaeoglobus fulgidus DSM 4304
  2dvk-assembly1_A-2  TM=8.683E-01  e=6.129E-12  Aeropyrum pernix
  1tlj-assembly1_B  TM=8.412E-01  e=1.772E-10  Saccharolobus solfataricus

Foldseek 3Di:
DQDLVRLVVVLVVQVVDFDPDPVRDADPLCPVVQVVQSVDSFKHWNDKDQKKKWKWAQDQDPNDGDDDIHTLDMDLAQDDLVSLVVSDDQVRHWIKIKIAFIKIKMWGNDPVRLVLLVVLLVVLQQVVWDWDQDPPRTIIIIRGHPDMDIGTQYHPSDGPDDSVVSVVVSVVSNVSSVSRSSSSVSSSVSVVVSVVVVVVD

Organism: Diploptera punctata (NCBI:txid6984)

Mean predicted aligned error: 5.57 Å

Secondary structure (DSSP, 8-state):
---HHHHHHHHHHHHTSPP-SSSSS--GGGHHHHHHHHHSTTEEEEEEEEEEEEEEEE-EETTEEPSS-EEEEEESSPPPHHHHHHH--TTSSEEEEEEEEEEEEEEESSHHHHHHHHHHHHHTT-TT-EEEE-GGG-EEEEE-----EEEE-EETTEE-S-HHHHHHHHHHHHHHHHHHHHHHHHHHHHHHHHHHTTS--